Protein AF-A0A9Q1H5N1-F1 (afdb_monomer)

Solvent-accessible surface area (backbone atoms only — not comparable to full-atom values): 18931 Å² total; per-residue (Å²): 109,40,85,40,66,85,62,79,68,37,24,40,40,47,62,80,92,63,101,77,57,86,80,86,69,101,54,80,66,44,83,37,55,48,93,81,37,24,40,53,92,94,43,65,37,52,66,89,76,34,40,17,65,38,82,92,76,60,30,53,36,50,69,77,37,70,50,42,46,99,80,45,43,30,37,34,32,16,50,93,64,36,75,51,67,41,70,85,37,58,55,18,94,51,27,44,79,44,70,59,97,87,44,49,42,39,39,36,35,93,68,34,42,68,75,2,53,51,46,43,72,41,28,50,44,33,37,53,35,31,77,72,66,48,60,69,62,44,80,44,68,28,42,36,63,86,56,89,69,77,72,46,76,42,25,28,42,27,79,57,96,88,27,16,25,32,45,44,34,33,46,66,81,69,83,55,83,47,71,43,46,51,69,44,49,38,67,28,50,70,37,79,92,58,35,28,38,58,14,51,57,58,49,19,38,54,27,67,62,53,60,17,24,36,37,37,44,36,26,38,66,86,68,51,79,36,30,37,35,20,68,26,38,30,39,37,51,73,96,57,39,43,15,27,72,44,63,40,66,77,49,70,73,47,32,67,33,59,72,67,26,52,67,21,24,39,19,18,66,80,40,83,47,37,77,36,93,90,55,58,55,20,57,57,24,36,14,45,45,42,30,27,41,92,39,44,89,43,72,43,79,90,48,62,63,21,26,70,78,54,100,88,32,18,28,29,38,49,49,45,38,86,30,25,34,81,86,38,65,51,17,14,22,18,30,40,20,64,80,42,81,44,54,48,46,54,30,36,38,35,28,36,31,72,65,85,132

pLDDT: mean 89.74, std 10.58, range [48.56, 98.88]

Organism: Holothuria leucospilota (NCBI:txid206669)

Secondary structure (DSSP, 8-state):
-EEE------BTTB-S--S------SSS-EEEPPTT-EEETTEEE-GGGS-EEETTTTEEE-TT-EEE-TTSS-EEEEETTEEEEETT----TTEEEEEETTEEEEEEPTTEEESSSSEEEPPSSHHHHHHTT--S-EEEEE--TT--S--EEEEEE-SSTTS-EEEEEEESSS-S-----HHHHHH-EE-TTSSEE--HHHHHHHHHHS-EEEEEEEE-TTS-EEEEEES-EEE--GGGTT-EEEE--EEESS--TTTTTTTPPEEBTTB--S--TT--HHHHTTS-EE--GGGTT--B---TT-EE-SSS-EE-S-SEETTSBTT--TT-B-EEESSSEEES-SEEEEEEEEPP-

Structure (mmCIF, N/CA/C/O backbone):
data_AF-A0A9Q1H5N1-F1
#
_entry.id   AF-A0A9Q1H5N1-F1
#
loop_
_atom_site.group_PDB
_atom_site.id
_atom_site.type_symbol
_atom_site.label_atom_id
_atom_site.label_alt_id
_atom_site.label_comp_id
_atom_site.label_asym_id
_atom_site.label_entity_id
_atom_site.label_seq_id
_atom_site.pdbx_PDB_ins_code
_atom_site.Cartn_x
_atom_site.Cartn_y
_atom_site.Cartn_z
_atom_site.occupancy
_atom_site.B_iso_or_equiv
_atom_site.auth_seq_id
_atom_site.auth_comp_id
_atom_site.auth_asym_id
_atom_site.auth_atom_id
_atom_site.pdbx_PDB_model_num
ATOM 1 N N . MET A 1 1 ? -40.993 -30.326 30.557 1.00 72.06 1 MET A N 1
ATOM 2 C CA . MET A 1 1 ? -42.230 -29.602 30.196 1.00 72.06 1 MET A CA 1
ATOM 3 C C . MET A 1 1 ? -43.425 -30.283 30.842 1.00 72.06 1 MET A C 1
ATOM 5 O O . MET A 1 1 ? -43.390 -31.499 31.005 1.00 72.06 1 MET A O 1
ATOM 9 N N . VAL A 1 2 ? -44.447 -29.515 31.208 1.00 74.88 2 VAL A N 1
ATOM 10 C CA . VAL A 1 2 ? -45.724 -29.970 31.785 1.00 74.88 2 VAL A CA 1
ATOM 11 C C . VAL A 1 2 ? -46.885 -29.226 31.110 1.00 74.88 2 VAL A C 1
ATOM 13 O O . VAL A 1 2 ? -46.678 -28.144 30.567 1.00 74.88 2 VAL A O 1
ATOM 16 N N . PHE A 1 3 ? -48.091 -29.798 31.112 1.00 68.25 3 PHE A N 1
ATOM 17 C CA . PHE A 1 3 ? -49.293 -29.119 30.608 1.00 68.25 3 PHE A CA 1
ATOM 18 C C . PHE A 1 3 ? -49.827 -28.129 31.652 1.00 68.25 3 PHE A C 1
ATOM 20 O O . PHE A 1 3 ? -49.993 -28.505 32.813 1.00 68.25 3 PHE A O 1
ATOM 27 N N . GLY A 1 4 ? -50.115 -26.889 31.246 1.00 65.00 4 GLY A N 1
ATOM 28 C CA . GLY A 1 4 ? -50.663 -25.858 32.134 1.00 65.00 4 GLY A CA 1
ATOM 29 C C . GLY A 1 4 ? -51.302 -24.674 31.401 1.00 65.00 4 GLY A C 1
ATOM 30 O O . GLY A 1 4 ? -51.273 -24.589 30.170 1.00 65.00 4 GLY A O 1
ATOM 31 N N . HIS A 1 5 ? -51.894 -23.754 32.171 1.00 62.88 5 HIS A N 1
ATOM 32 C CA . HIS A 1 5 ? -52.387 -22.469 31.668 1.00 62.88 5 HIS A CA 1
ATOM 33 C C . HIS A 1 5 ? -51.214 -21.503 31.442 1.00 62.88 5 HIS A C 1
ATOM 35 O O . HIS A 1 5 ? -50.279 -21.464 32.241 1.00 62.88 5 HIS A O 1
ATOM 41 N N . CYS A 1 6 ? -51.251 -20.721 30.358 1.00 61.12 6 CYS A N 1
ATOM 42 C CA . CYS A 1 6 ? -50.208 -19.734 30.073 1.00 61.12 6 CYS A CA 1
ATOM 43 C C . CYS A 1 6 ? -50.227 -18.582 31.085 1.00 61.12 6 CYS A C 1
ATOM 45 O O . CYS A 1 6 ? -50.913 -17.579 30.893 1.00 61.12 6 CYS A O 1
ATOM 47 N N . GLU A 1 7 ? -49.416 -18.705 32.129 1.00 63.41 7 GLU A N 1
ATOM 48 C CA . GLU A 1 7 ? -48.941 -17.580 32.928 1.00 63.41 7 GLU A CA 1
ATOM 49 C C . GLU A 1 7 ? -47.541 -17.154 32.468 1.00 63.41 7 GLU A C 1
ATOM 51 O O . GLU A 1 7 ? -46.838 -17.906 31.798 1.00 63.41 7 GLU A O 1
ATOM 56 N N . CYS A 1 8 ? -47.147 -15.935 32.832 1.00 66.44 8 CYS A N 1
ATOM 57 C CA . CYS A 1 8 ? -45.850 -15.294 32.601 1.00 66.44 8 CYS A CA 1
ATOM 58 C C . CYS A 1 8 ? -44.661 -16.234 32.939 1.00 66.44 8 CYS A C 1
ATOM 60 O O . CYS A 1 8 ? -44.189 -16.257 34.075 1.00 66.44 8 CYS A O 1
ATOM 62 N N . GLN A 1 9 ? -44.198 -17.041 31.973 1.00 73.44 9 GLN A N 1
ATOM 63 C CA . GLN A 1 9 ? -43.142 -18.034 32.202 1.00 73.44 9 GLN A CA 1
ATOM 64 C C . GLN A 1 9 ? -41.765 -17.363 32.282 1.00 73.44 9 GLN A C 1
ATOM 66 O O . GLN A 1 9 ? -41.452 -16.513 31.442 1.00 73.44 9 GLN A O 1
ATOM 71 N N . PRO A 1 10 ? -40.915 -17.744 33.248 1.00 78.69 10 PRO A N 1
ATOM 72 C CA . PRO A 1 10 ? -39.558 -17.236 33.310 1.00 78.69 10 PRO A CA 1
ATOM 73 C C . PRO A 1 10 ? -38.670 -17.855 32.235 1.00 78.69 10 PRO A C 1
ATOM 75 O O . PRO A 1 10 ? -38.793 -19.025 31.868 1.00 78.69 10 PRO A O 1
ATOM 78 N N . THR A 1 11 ? -37.740 -17.050 31.743 1.00 82.56 11 THR A N 1
ATOM 79 C CA . THR A 1 11 ? -36.773 -17.442 30.712 1.00 82.56 11 THR A CA 1
ATOM 80 C C . THR A 1 11 ? -35.367 -17.139 31.216 1.00 82.56 11 THR A C 1
ATOM 82 O O . THR A 1 11 ? -35.222 -16.329 32.131 1.00 82.56 11 THR A O 1
ATOM 85 N N . CYS A 1 12 ? -34.319 -17.711 30.619 1.00 82.06 12 CYS A N 1
ATOM 86 C CA . CYS A 1 12 ? -32.950 -17.297 30.969 1.00 82.06 12 CYS A CA 1
ATOM 87 C C . CYS A 1 12 ? -32.712 -15.791 30.722 1.00 82.06 12 CYS A C 1
ATOM 89 O O . CYS A 1 12 ? -31.953 -15.147 31.441 1.00 82.06 12 CYS A O 1
ATOM 91 N N . ASN A 1 13 ? -33.420 -15.204 29.749 1.00 80.31 13 ASN A N 1
ATOM 92 C CA . ASN A 1 13 ? -33.353 -13.774 29.451 1.00 80.31 13 ASN A CA 1
ATOM 93 C C . ASN A 1 13 ? -34.116 -12.905 30.447 1.00 80.31 13 ASN A C 1
ATOM 95 O O . ASN A 1 13 ? -33.904 -11.702 30.451 1.00 80.31 13 ASN A O 1
ATOM 99 N N . ILE A 1 14 ? -35.044 -13.481 31.216 1.00 77.06 14 ILE A N 1
ATOM 100 C CA . ILE A 1 14 ? -35.892 -12.794 32.194 1.00 77.06 14 ILE A CA 1
ATOM 101 C C . ILE A 1 14 ? -36.249 -13.801 33.307 1.00 77.06 14 ILE A C 1
ATOM 103 O O . ILE A 1 14 ? -37.333 -14.404 33.276 1.00 77.06 14 ILE A O 1
ATOM 107 N N . PRO A 1 15 ? -35.353 -14.022 34.285 1.00 70.81 15 PRO A N 1
ATOM 108 C CA . PRO A 1 15 ? -35.673 -14.781 35.489 1.00 70.81 15 PRO A CA 1
ATOM 109 C C . PRO A 1 15 ? -36.741 -13.996 36.273 1.00 70.81 15 PRO A C 1
ATOM 111 O O . PRO A 1 15 ? -36.746 -12.768 36.234 1.00 70.81 15 PRO A O 1
ATOM 114 N N . GLN A 1 16 ? -37.697 -14.676 36.916 1.00 67.56 16 GLN A N 1
ATOM 115 C CA . GLN A 1 16 ? -38.951 -14.089 37.432 1.00 67.56 16 GLN A CA 1
ATOM 116 C C . GLN A 1 16 ? -38.830 -12.711 38.128 1.00 67.56 16 GLN A C 1
ATOM 118 O O . GLN A 1 16 ? -37.870 -12.448 38.848 1.00 67.56 16 GLN A O 1
ATOM 123 N N . ASN A 1 17 ? -39.905 -11.908 38.002 1.00 53.97 17 ASN A N 1
ATOM 124 C CA . ASN A 1 17 ? -40.176 -10.612 38.659 1.00 53.97 17 ASN A CA 1
ATOM 125 C C . ASN A 1 17 ? -39.866 -9.322 37.861 1.00 53.97 17 ASN A C 1
ATOM 127 O O . ASN A 1 17 ? -39.568 -8.280 38.443 1.00 53.97 17 ASN A O 1
ATOM 131 N N . THR A 1 18 ? -40.010 -9.342 36.532 1.00 52.56 18 THR A N 1
ATOM 132 C CA . THR A 1 18 ? -40.124 -8.104 35.739 1.00 52.56 18 THR A CA 1
ATOM 133 C C . THR A 1 18 ? -41.444 -8.070 34.968 1.00 52.56 18 THR A C 1
ATOM 135 O O . THR A 1 18 ? -41.938 -9.081 34.481 1.00 52.56 18 THR A O 1
ATOM 138 N N . THR A 1 19 ? -42.051 -6.891 34.865 1.00 53.12 19 THR A N 1
ATOM 139 C CA . THR A 1 19 ? -43.388 -6.619 34.299 1.00 53.12 19 THR A CA 1
ATOM 140 C C . THR A 1 19 ? -43.508 -6.840 32.779 1.00 53.12 19 THR A C 1
ATOM 142 O O . THR A 1 19 ? -44.466 -6.376 32.163 1.00 53.12 19 THR A O 1
ATOM 145 N N . ARG A 1 20 ? -42.533 -7.506 32.146 1.00 53.97 20 ARG A N 1
ATOM 146 C CA . ARG A 1 20 ? -42.416 -7.696 30.692 1.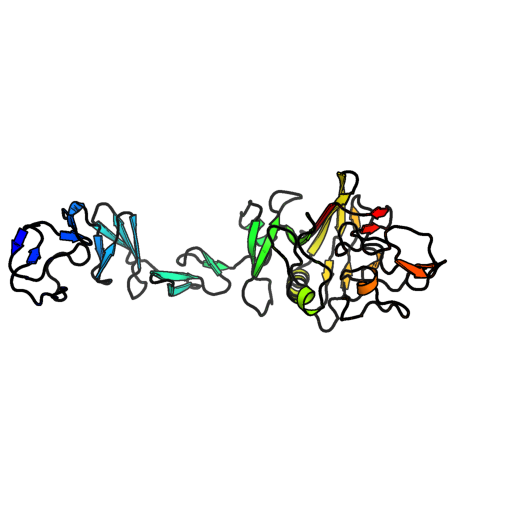00 53.97 20 ARG A CA 1
ATOM 147 C C . ARG A 1 20 ? -42.153 -9.163 30.364 1.00 53.97 20 ARG A C 1
ATOM 149 O O . ARG A 1 20 ? -41.028 -9.547 30.078 1.00 53.97 20 ARG A O 1
ATOM 156 N N . CYS A 1 21 ? -43.191 -9.980 30.390 1.00 58.47 21 CYS A N 1
ATOM 157 C CA . CYS A 1 21 ? -43.128 -11.346 29.879 1.00 58.47 21 CYS A CA 1
ATOM 158 C C . CYS A 1 21 ? -43.728 -11.459 28.483 1.00 58.47 21 CYS A C 1
ATOM 160 O O . CYS A 1 21 ? -44.595 -10.679 28.091 1.00 58.47 21 CYS A O 1
ATOM 162 N N . ILE A 1 22 ? -43.268 -12.463 27.737 1.00 53.22 22 ILE A N 1
ATOM 163 C CA . ILE A 1 22 ? -43.853 -12.845 26.453 1.00 53.22 22 ILE A CA 1
ATOM 164 C C . ILE A 1 22 ? -45.140 -13.622 26.754 1.00 53.22 22 ILE A C 1
ATOM 166 O O . ILE A 1 22 ? -45.109 -14.825 26.985 1.00 53.22 22 ILE A O 1
ATOM 170 N N . SER A 1 23 ? -46.281 -12.935 26.788 1.00 55.69 23 SER A N 1
ATOM 171 C CA . SER A 1 23 ? -47.596 -13.581 26.819 1.00 55.69 23 SER A CA 1
ATOM 172 C C . SER A 1 23 ? -48.161 -13.632 25.400 1.00 55.69 23 SER A C 1
ATOM 174 O O . SER A 1 23 ? -48.894 -12.737 24.981 1.00 55.69 23 SER A O 1
ATOM 176 N N . SER A 1 24 ? -47.798 -14.657 24.632 1.00 48.56 24 SER A N 1
ATOM 177 C CA . SER A 1 24 ? -48.479 -14.977 23.375 1.00 48.56 24 SER A CA 1
ATOM 178 C C . SER A 1 24 ? -49.054 -16.375 23.496 1.00 48.56 24 SER A C 1
ATOM 180 O O . SER A 1 24 ? -48.385 -17.364 23.217 1.00 48.56 24 SER A O 1
ATOM 182 N N . CYS A 1 25 ? -50.291 -16.446 23.977 1.00 56.75 25 CYS A N 1
ATOM 183 C CA . CYS A 1 25 ? -51.056 -17.679 23.981 1.00 56.75 25 CYS A CA 1
ATOM 184 C C . CYS A 1 25 ? -52.494 -17.349 23.578 1.00 56.75 25 CYS A C 1
ATOM 186 O O . CYS A 1 25 ? -53.232 -16.748 24.352 1.00 56.75 25 CYS A O 1
ATOM 188 N N . ASP A 1 26 ? -52.882 -17.759 22.369 1.00 56.38 26 ASP A N 1
ATOM 189 C CA . ASP A 1 26 ? -54.281 -17.781 21.913 1.00 56.38 26 ASP A CA 1
ATOM 190 C C . ASP A 1 26 ? -55.032 -19.035 22.423 1.00 56.38 26 ASP A C 1
ATOM 192 O O . ASP A 1 26 ? -56.220 -19.207 22.154 1.00 56.38 26 ASP A O 1
ATOM 196 N N . ALA A 1 27 ? -54.354 -19.930 23.158 1.00 56.25 27 ALA A N 1
ATOM 197 C CA . ALA A 1 27 ? -54.874 -21.225 23.596 1.00 56.25 27 ALA A CA 1
ATOM 198 C C . ALA A 1 27 ? -54.871 -21.389 25.125 1.00 56.25 27 ALA A C 1
ATOM 200 O O . ALA A 1 27 ? -53.969 -20.929 25.824 1.00 56.25 27 ALA A O 1
ATOM 201 N N . THR A 1 28 ? -55.887 -22.093 25.629 1.00 59.91 28 THR A N 1
ATOM 202 C CA . THR A 1 28 ? -56.137 -22.339 27.056 1.00 59.91 28 THR A CA 1
ATOM 203 C C . THR A 1 28 ? -55.196 -23.373 27.682 1.00 59.91 28 THR A C 1
ATOM 205 O O . THR A 1 28 ? -55.069 -23.375 28.897 1.00 59.91 28 THR A O 1
ATOM 208 N N . GLU A 1 29 ? -54.507 -24.222 26.912 1.00 59.56 29 GLU A N 1
ATOM 209 C CA . GLU A 1 29 ? -53.533 -25.206 27.421 1.00 59.56 29 GLU A CA 1
ATOM 210 C C . GLU A 1 29 ? -52.276 -25.219 26.542 1.00 59.56 29 GLU A C 1
ATOM 212 O O . GLU A 1 29 ? -52.374 -25.304 25.317 1.00 59.56 29 GLU A O 1
ATOM 217 N N . SER A 1 30 ? -51.095 -25.130 27.162 1.00 66.19 30 SER A N 1
ATOM 218 C CA . SER A 1 30 ? -49.796 -25.165 26.476 1.00 66.19 30 SER A CA 1
ATOM 219 C C . SER A 1 30 ? -48.749 -25.938 27.293 1.00 66.19 30 SER A C 1
ATOM 221 O O . SER A 1 30 ? -48.929 -26.173 28.492 1.00 66.19 30 SER A O 1
ATOM 223 N N . CYS A 1 31 ? -47.654 -26.343 26.643 1.00 73.44 31 CYS A N 1
ATOM 224 C CA . CYS A 1 31 ? -46.485 -26.919 27.308 1.00 73.44 31 CYS A CA 1
ATOM 225 C C . CYS A 1 31 ? -45.662 -25.803 27.958 1.00 73.44 31 CYS A C 1
ATOM 227 O O . CYS A 1 31 ? -45.112 -24.949 27.267 1.00 73.44 31 CYS A O 1
ATOM 229 N N . ILE A 1 32 ? -45.549 -25.847 29.281 1.00 77.94 32 ILE A N 1
ATOM 230 C CA . ILE A 1 32 ? -44.763 -24.910 30.085 1.00 77.94 32 ILE A CA 1
ATOM 231 C C . ILE A 1 32 ? -43.614 -25.636 30.793 1.00 77.94 32 ILE A C 1
ATOM 233 O O . ILE A 1 32 ? -43.558 -26.874 30.822 1.00 77.94 32 ILE A O 1
ATOM 237 N N . CYS A 1 33 ? -42.666 -24.889 31.356 1.00 82.44 33 CYS A N 1
ATOM 238 C CA . CYS A 1 33 ? -41.636 -25.490 32.196 1.00 82.44 33 CYS A CA 1
ATOM 239 C C . CYS A 1 33 ? -42.203 -25.861 33.567 1.00 82.44 33 CYS A C 1
ATOM 241 O O . CYS A 1 33 ? -43.138 -25.236 34.056 1.00 82.44 33 CYS A O 1
ATOM 243 N N . ALA A 1 34 ? -41.680 -26.942 34.152 1.00 83.44 34 ALA A N 1
ATOM 244 C CA . ALA A 1 34 ? -42.042 -27.311 35.516 1.00 83.44 34 ALA A CA 1
ATOM 245 C C . ALA A 1 34 ? -41.512 -26.252 36.494 1.00 83.44 34 ALA A C 1
ATOM 247 O O . ALA A 1 34 ? -40.522 -25.582 36.189 1.00 83.44 34 ALA A O 1
ATOM 248 N N . ASP A 1 35 ? -42.133 -26.136 37.669 1.00 81.81 35 ASP A N 1
ATOM 249 C CA . ASP A 1 35 ? -41.688 -25.204 38.707 1.00 81.81 35 ASP A CA 1
ATOM 250 C C . ASP A 1 35 ? -40.184 -25.360 38.987 1.00 81.81 35 ASP A C 1
ATOM 252 O O . ASP A 1 35 ? -39.678 -26.468 39.181 1.00 81.81 35 ASP A O 1
ATOM 256 N N . GLY A 1 36 ? -39.467 -24.235 38.985 1.00 79.69 36 GLY A N 1
ATOM 257 C CA . GLY A 1 36 ? -38.014 -24.192 39.169 1.00 79.69 36 GLY A CA 1
ATOM 258 C C . GLY A 1 36 ? -37.177 -24.327 37.890 1.00 79.69 36 GLY A C 1
ATOM 259 O O . GLY A 1 36 ? -35.961 -24.203 37.988 1.00 79.69 36 GLY A O 1
ATOM 260 N N . PHE A 1 37 ? -37.783 -24.528 36.713 1.00 85.25 37 PHE A N 1
ATOM 261 C CA . PHE A 1 37 ? -37.091 -24.551 35.415 1.00 85.25 37 PHE A CA 1
ATOM 262 C C . PHE A 1 37 ? -37.359 -23.280 34.596 1.00 85.25 37 PHE A C 1
ATOM 264 O O . PHE A 1 37 ? -38.424 -22.669 34.694 1.00 85.25 37 PHE A O 1
ATOM 271 N N . LEU A 1 38 ? -36.391 -22.904 33.761 1.00 84.56 38 LEU A N 1
ATOM 272 C CA . LEU A 1 38 ? -36.427 -21.723 32.898 1.00 84.56 38 LEU A CA 1
ATOM 273 C C . LEU A 1 38 ? -36.528 -22.134 31.426 1.00 84.56 38 LEU A C 1
ATOM 275 O O . LEU A 1 38 ? -35.952 -23.142 31.016 1.00 84.56 38 LEU A O 1
ATOM 279 N N . ILE A 1 39 ? -37.237 -21.341 30.620 1.00 83.38 39 ILE A N 1
ATOM 280 C CA . ILE A 1 39 ? -37.275 -21.541 29.164 1.00 83.38 39 ILE A CA 1
ATOM 281 C C . ILE A 1 39 ? -35.977 -21.004 28.537 1.00 83.38 39 ILE A C 1
ATOM 283 O O . ILE A 1 39 ? -35.620 -19.837 28.740 1.00 83.38 39 ILE A O 1
ATOM 287 N N . LYS A 1 40 ? -35.320 -21.834 27.717 1.00 85.31 40 LYS A N 1
ATOM 288 C CA . LYS A 1 40 ? -34.183 -21.475 26.854 1.00 85.31 40 LYS A CA 1
ATOM 289 C C . LYS A 1 40 ? -34.430 -22.018 25.446 1.00 85.31 40 LYS A C 1
ATOM 291 O O . LYS A 1 40 ? -34.352 -23.219 25.206 1.00 85.31 40 LYS A O 1
ATOM 296 N N . GLY A 1 41 ? -34.777 -21.140 24.505 1.00 81.38 41 GLY A N 1
ATOM 297 C CA . GLY A 1 41 ? -35.239 -21.569 23.180 1.00 81.38 41 GLY A CA 1
ATOM 298 C C . GLY A 1 41 ? -36.538 -22.377 23.287 1.00 81.38 41 GLY A C 1
ATOM 299 O O . GLY A 1 41 ? -37.554 -21.831 23.706 1.00 81.38 41 GLY A O 1
ATOM 300 N N . ASN A 1 42 ? -36.486 -23.667 22.938 1.00 81.25 42 ASN A N 1
ATOM 301 C CA . ASN A 1 42 ? -37.613 -24.605 23.060 1.00 81.25 42 ASN A CA 1
ATOM 302 C C . ASN A 1 42 ? -37.466 -25.584 24.241 1.00 81.25 42 ASN A C 1
ATOM 304 O O . ASN A 1 42 ? -38.328 -26.446 24.427 1.00 81.25 42 ASN A O 1
ATOM 308 N N . ASP A 1 43 ? -36.391 -25.466 25.023 1.00 86.38 43 ASP A N 1
ATOM 309 C CA . ASP A 1 43 ? -36.057 -26.390 26.103 1.00 86.38 43 ASP A CA 1
ATOM 310 C C . ASP A 1 43 ? -36.346 -25.785 27.483 1.00 86.38 43 ASP A C 1
ATOM 312 O O . ASP A 1 43 ? -36.339 -24.566 27.674 1.00 86.38 43 ASP A O 1
ATOM 316 N N . CYS A 1 44 ? -36.584 -26.665 28.460 1.00 88.00 44 CYS A N 1
ATOM 317 C CA . CYS A 1 44 ? -36.668 -26.307 29.874 1.00 88.00 44 CYS A CA 1
ATOM 318 C C . CYS A 1 44 ? -35.376 -26.711 30.568 1.00 88.00 44 CYS A C 1
ATOM 320 O O . CYS A 1 44 ? -35.086 -27.905 30.656 1.00 88.00 44 CYS A O 1
ATOM 322 N N . VAL A 1 45 ? -34.647 -25.727 31.080 1.00 89.06 45 VAL A N 1
ATOM 323 C CA . VAL A 1 45 ? -33.325 -25.911 31.684 1.00 89.06 45 VAL A CA 1
ATOM 324 C C . VAL A 1 45 ? -33.328 -25.499 33.156 1.00 89.06 45 VAL A C 1
ATOM 326 O O . VAL A 1 45 ? -34.178 -24.719 33.597 1.00 89.06 45 VAL A O 1
ATOM 329 N N . SER A 1 46 ? -32.408 -26.058 33.937 1.00 87.69 46 SER A N 1
ATOM 330 C CA . SER A 1 46 ? -32.152 -25.634 35.315 1.00 87.69 46 SER A CA 1
ATOM 331 C C . SER A 1 46 ? -31.622 -24.191 35.341 1.00 87.69 46 SER A C 1
ATOM 333 O O . SER A 1 46 ? -30.937 -23.789 34.402 1.00 87.69 46 SER A O 1
ATOM 335 N N . PRO A 1 47 ? -31.854 -23.402 36.409 1.00 82.44 47 PRO A N 1
ATOM 336 C CA . PRO A 1 47 ? -31.287 -22.059 36.537 1.00 82.44 47 PRO A CA 1
ATOM 337 C C . PRO A 1 47 ? -29.768 -21.993 36.351 1.00 82.44 47 PRO A C 1
ATOM 339 O O . PRO A 1 47 ? -29.276 -21.031 35.778 1.00 82.44 47 PRO A O 1
ATOM 342 N N . ASN A 1 48 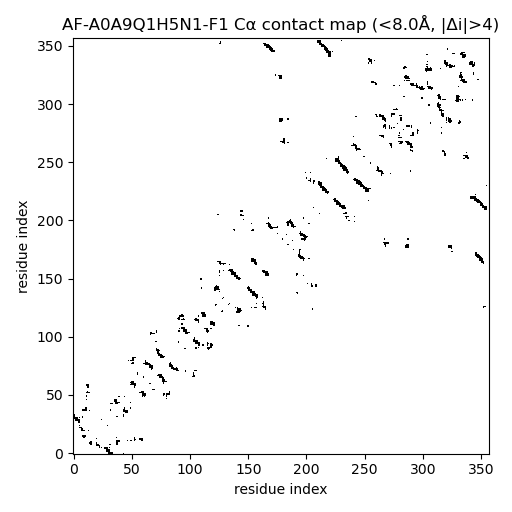? -29.049 -23.041 36.753 1.00 83.38 48 ASN A N 1
ATOM 343 C CA . ASN A 1 48 ? -27.589 -23.136 36.624 1.00 83.38 48 ASN A CA 1
ATOM 344 C C . ASN A 1 48 ? -27.125 -23.455 35.184 1.00 83.38 48 ASN A C 1
ATOM 346 O O . ASN A 1 48 ? -25.934 -23.568 34.921 1.00 83.38 48 ASN A O 1
ATOM 350 N N . GLU A 1 49 ? -28.055 -23.711 34.261 1.00 86.12 49 GLU A N 1
ATOM 351 C CA . GLU A 1 49 ? -27.784 -23.897 32.826 1.00 86.12 49 GLU A CA 1
ATOM 352 C C . GLU A 1 49 ? -28.061 -22.606 32.020 1.00 86.12 49 GLU A C 1
ATOM 354 O O . GLU A 1 49 ? -27.847 -22.550 30.798 1.00 86.12 49 GLU A O 1
ATOM 359 N N . CYS A 1 50 ? -28.545 -21.562 32.699 1.00 86.12 50 CYS A N 1
ATOM 360 C CA . CYS A 1 50 ? -28.598 -20.198 32.195 1.00 86.12 50 CYS A CA 1
ATOM 361 C C . CYS A 1 50 ? -27.332 -19.440 32.615 1.00 86.12 50 CYS A C 1
ATOM 363 O O . CYS A 1 50 ? -26.770 -19.702 33.669 1.00 86.12 50 CYS A O 1
ATOM 365 N N . GLY A 1 51 ? -26.914 -18.470 31.809 1.00 87.50 51 GLY A N 1
ATOM 366 C CA . GLY A 1 51 ? -25.932 -17.467 32.196 1.00 87.50 51 GLY A CA 1
ATOM 367 C C . GLY A 1 51 ? -26.536 -16.364 33.068 1.00 87.50 51 GLY A C 1
ATOM 368 O O . GLY A 1 51 ? -27.642 -16.466 33.605 1.00 87.50 51 GLY A O 1
ATOM 369 N N . CYS A 1 52 ? -25.815 -15.256 33.179 1.00 90.12 52 CYS A N 1
ATOM 370 C CA . CYS A 1 52 ? -26.218 -14.137 34.010 1.00 90.12 52 CYS A CA 1
ATOM 371 C C . CYS A 1 52 ? -27.302 -13.293 33.338 1.00 90.12 52 CYS A C 1
ATOM 373 O O . CYS A 1 52 ? -27.153 -12.864 32.198 1.00 90.12 52 CYS A O 1
ATOM 375 N N . TYR A 1 53 ? -28.359 -12.948 34.064 1.00 87.50 53 TYR A N 1
ATOM 376 C CA . TYR A 1 53 ? -29.349 -11.996 33.568 1.00 87.50 53 TYR A CA 1
ATOM 377 C C . TYR A 1 53 ? -28.839 -10.554 33.683 1.00 87.50 53 TYR A C 1
ATOM 379 O O . TYR A 1 53 ? -28.531 -10.105 34.786 1.00 87.50 53 TYR A O 1
ATOM 387 N N . ALA A 1 54 ? -28.797 -9.818 32.566 1.00 86.81 54 ALA A N 1
ATOM 388 C CA . ALA A 1 54 ? -28.483 -8.390 32.515 1.00 86.81 54 ALA A CA 1
ATOM 389 C C . ALA A 1 54 ? -29.773 -7.543 32.486 1.00 86.81 54 ALA A C 1
ATOM 391 O O . ALA A 1 54 ? -30.391 -7.405 31.423 1.00 86.81 54 ALA A O 1
ATOM 392 N N . PRO A 1 55 ? -30.175 -6.907 33.607 1.00 80.94 55 PRO A N 1
ATOM 393 C CA . PRO A 1 55 ? -31.461 -6.211 33.694 1.00 80.94 55 PRO A CA 1
ATOM 394 C C . PRO A 1 55 ? -31.596 -5.027 32.733 1.00 80.94 55 PRO A C 1
ATOM 396 O O . PRO A 1 55 ? -32.691 -4.736 32.263 1.00 80.94 55 PRO A O 1
ATOM 399 N N . GLU A 1 56 ? -30.492 -4.341 32.427 1.00 77.31 56 GLU A N 1
ATOM 400 C CA . GLU A 1 56 ? -30.507 -3.179 31.530 1.00 77.31 56 GLU A CA 1
ATOM 401 C C . GLU A 1 56 ? -30.715 -3.547 30.060 1.00 77.31 56 GLU A C 1
ATOM 403 O O . GLU A 1 56 ? -31.283 -2.765 29.295 1.00 77.31 56 GLU A O 1
ATOM 408 N N . LEU A 1 57 ? -30.243 -4.728 29.665 1.00 79.81 57 LEU A N 1
ATOM 409 C CA . LEU A 1 57 ? -30.318 -5.220 28.292 1.00 79.81 57 LEU A CA 1
ATOM 410 C C . LEU A 1 57 ? -31.504 -6.167 28.076 1.00 79.81 57 LEU A C 1
ATOM 412 O O . LEU A 1 57 ? -31.816 -6.482 26.931 1.00 79.81 57 LEU A O 1
ATOM 416 N N . TYR A 1 58 ? -32.174 -6.588 29.155 1.00 81.12 58 TYR A N 1
ATOM 417 C CA . TYR A 1 58 ? -33.260 -7.572 29.140 1.00 81.12 58 TYR A CA 1
ATOM 418 C C . TYR A 1 58 ? -32.858 -8.886 28.444 1.00 81.12 58 TYR A C 1
ATOM 420 O O . TYR A 1 58 ? -33.634 -9.453 27.676 1.00 81.12 58 TYR A O 1
ATOM 428 N N . THR A 1 59 ? -31.624 -9.344 28.675 1.00 86.50 59 THR A N 1
ATOM 429 C CA . THR A 1 59 ? -31.067 -10.545 28.035 1.00 86.50 59 THR A CA 1
ATOM 430 C C . THR A 1 59 ? -30.142 -11.315 28.974 1.00 86.50 59 THR A C 1
ATOM 432 O O . THR A 1 59 ? -29.589 -10.756 29.923 1.00 86.50 59 THR A O 1
ATOM 435 N N . GLU A 1 60 ? -29.973 -12.604 28.689 1.00 88.00 60 GLU A N 1
ATOM 436 C CA . GLU A 1 60 ? -28.939 -13.473 29.251 1.00 88.00 60 GLU A CA 1
ATOM 437 C C . GLU A 1 60 ? -27.564 -13.087 28.677 1.00 88.00 60 GLU A C 1
ATOM 439 O O . GLU A 1 60 ? -27.437 -12.794 27.486 1.00 88.00 60 GLU A O 1
ATOM 444 N N . ILE A 1 61 ? -26.542 -13.102 29.530 1.00 90.19 61 ILE A N 1
ATOM 445 C CA . ILE A 1 61 ? -25.121 -12.962 29.208 1.00 90.19 61 ILE A CA 1
ATOM 446 C C . ILE A 1 61 ? -24.471 -14.301 29.530 1.00 90.19 61 ILE A C 1
ATOM 448 O O . ILE A 1 61 ? -24.563 -14.776 30.663 1.00 90.19 61 ILE A O 1
ATOM 452 N N . LEU A 1 62 ? -23.837 -14.927 28.541 1.00 90.44 62 LEU A N 1
ATOM 453 C CA . LEU A 1 62 ? -23.209 -16.229 28.740 1.00 90.44 62 LEU A CA 1
ATOM 454 C C . LEU A 1 62 ? -21.987 -16.102 29.654 1.00 90.44 62 LEU A C 1
ATOM 456 O O . LEU A 1 62 ? -21.352 -15.052 29.739 1.00 90.44 62 LEU A O 1
ATOM 460 N N . ASN A 1 63 ? -21.656 -17.188 30.344 1.00 89.69 63 ASN A N 1
ATOM 461 C CA . ASN A 1 63 ? -20.487 -17.229 31.213 1.00 89.69 63 ASN A CA 1
ATOM 462 C C . ASN A 1 63 ? -19.205 -16.920 30.408 1.00 89.69 63 ASN A C 1
ATOM 464 O O . ASN A 1 63 ? -18.964 -17.537 29.370 1.00 89.69 63 ASN A O 1
ATOM 468 N N . GLY A 1 64 ? -18.403 -15.964 30.878 1.00 90.75 64 GLY A N 1
ATOM 469 C CA . GLY A 1 64 ? -17.230 -15.409 30.195 1.00 90.75 64 GLY A CA 1
ATOM 470 C C . GLY A 1 64 ? -17.505 -14.181 29.313 1.00 90.75 64 GLY A C 1
ATOM 471 O O . GLY A 1 64 ? -16.567 -13.437 29.013 1.00 90.75 64 GLY A O 1
ATOM 472 N N . ASP A 1 65 ? -18.760 -13.919 28.936 1.00 92.12 65 ASP A N 1
ATOM 473 C CA . ASP A 1 65 ? -19.122 -12.750 28.132 1.00 92.12 65 ASP A CA 1
ATOM 474 C C . ASP A 1 65 ? -19.260 -11.485 28.987 1.00 92.12 65 ASP A C 1
ATOM 476 O O . ASP A 1 65 ? -19.466 -11.516 30.206 1.00 92.12 65 ASP A O 1
ATOM 480 N N . SER A 1 66 ? -19.160 -10.331 28.322 1.00 93.19 66 SER A N 1
ATOM 481 C CA . SER A 1 66 ? -19.295 -9.023 28.959 1.00 93.19 66 SER A CA 1
ATOM 482 C C . SER A 1 66 ? -20.167 -8.070 28.154 1.00 93.19 66 SER A C 1
ATOM 484 O O . SER A 1 66 ? -20.276 -8.181 26.932 1.00 93.19 66 SER A O 1
ATOM 486 N N . PHE A 1 67 ? -20.768 -7.106 28.845 1.00 93.25 67 PHE A N 1
ATOM 487 C CA . PHE A 1 67 ? -21.516 -6.019 28.229 1.00 93.25 67 PHE A CA 1
ATOM 488 C C . PHE A 1 67 ? -21.186 -4.676 28.872 1.00 93.25 67 PHE A C 1
ATOM 490 O O . PHE A 1 67 ? -20.741 -4.596 30.019 1.00 93.25 67 PHE A O 1
ATOM 497 N N . VAL A 1 68 ? -21.439 -3.611 28.116 1.00 94.06 68 VAL A N 1
ATOM 498 C CA . VAL A 1 68 ? -21.298 -2.231 28.572 1.00 94.06 68 VAL A CA 1
ATOM 499 C C . VAL A 1 68 ? -22.682 -1.609 28.722 1.00 94.06 68 VAL A C 1
ATOM 501 O O . VAL A 1 68 ? -23.537 -1.746 27.841 1.00 94.06 68 VAL A O 1
ATOM 504 N N . ASN A 1 69 ? -22.899 -0.928 29.846 1.00 90.81 69 ASN A N 1
ATOM 505 C CA . ASN A 1 69 ? -24.171 -0.297 30.176 1.00 90.81 69 ASN A CA 1
ATOM 506 C C . ASN A 1 69 ? -24.527 0.843 29.195 1.00 90.81 69 ASN A C 1
ATOM 508 O O . ASN A 1 69 ? -23.702 1.310 28.403 1.00 90.81 69 ASN A O 1
ATOM 512 N N . PHE A 1 70 ? -25.765 1.343 29.233 1.00 88.38 70 PHE A N 1
ATOM 513 C CA . PHE A 1 70 ? -26.218 2.342 28.247 1.00 88.38 70 PHE A CA 1
ATOM 514 C C . PHE A 1 70 ? -25.446 3.674 28.291 1.00 88.38 70 PHE A C 1
ATOM 516 O O . PHE A 1 70 ? -25.397 4.382 27.282 1.00 88.38 70 PHE A O 1
ATOM 523 N N . LYS A 1 71 ? -24.852 4.012 29.442 1.00 89.31 71 LYS A N 1
ATOM 524 C CA . LYS A 1 71 ? -24.046 5.225 29.650 1.00 89.31 71 LYS A CA 1
ATOM 525 C C . LYS A 1 71 ? -22.567 5.037 29.316 1.00 89.31 71 LYS A C 1
ATOM 527 O O . LYS A 1 71 ? -21.842 6.024 29.333 1.00 89.31 71 LYS A O 1
ATOM 532 N N . CYS A 1 72 ? -22.126 3.809 29.040 1.00 91.94 72 CYS A N 1
ATOM 533 C CA . CYS A 1 72 ? -20.713 3.431 29.006 1.00 91.94 72 CYS A CA 1
ATOM 534 C C . CYS A 1 72 ? -19.921 3.911 30.230 1.00 91.94 72 CYS A C 1
ATOM 536 O O . CYS A 1 72 ? -18.789 4.363 30.105 1.00 91.94 72 CYS A O 1
ATOM 538 N N . SER A 1 73 ? -20.542 3.814 31.404 1.00 93.19 73 SER A N 1
ATOM 539 C CA . SER A 1 73 ? -19.932 4.110 32.704 1.00 93.19 73 SER A CA 1
ATOM 540 C C . SER A 1 73 ? -19.697 2.849 33.536 1.00 93.19 73 SER A C 1
ATOM 542 O O . SER A 1 73 ? -19.252 2.920 34.673 1.00 93.19 73 SER A O 1
ATOM 544 N N . GLU A 1 74 ? -20.116 1.693 33.026 1.00 94.31 74 GLU A N 1
ATOM 545 C CA . GLU A 1 74 ? -19.989 0.416 33.708 1.00 94.31 74 GLU A CA 1
ATOM 546 C C . GLU A 1 74 ? -19.856 -0.704 32.682 1.00 94.31 74 GLU A C 1
ATOM 548 O O . GLU A 1 74 ? -20.567 -0.723 31.669 1.00 94.31 74 GLU A O 1
ATOM 553 N N . LYS A 1 75 ? -18.956 -1.644 32.968 1.00 94.81 75 LYS A N 1
ATOM 554 C CA . LYS A 1 75 ? -18.784 -2.880 32.207 1.00 94.81 75 LYS A CA 1
ATOM 555 C C . LYS A 1 75 ? -18.959 -4.068 33.134 1.00 94.81 75 LYS A C 1
ATOM 557 O O . LYS A 1 75 ? -18.289 -4.148 34.161 1.00 94.81 75 LYS A O 1
ATOM 562 N N . CYS A 1 76 ? -19.853 -4.973 32.764 1.00 94.25 76 CYS A N 1
ATOM 563 C CA . CYS A 1 76 ? -20.186 -6.156 33.543 1.00 94.25 76 CYS A CA 1
ATOM 564 C C . CYS A 1 76 ? -19.764 -7.416 32.798 1.00 94.25 76 CYS A C 1
ATOM 566 O O . CYS A 1 76 ? -20.048 -7.545 31.609 1.00 94.25 76 CYS A O 1
ATOM 568 N N . THR A 1 77 ? -19.138 -8.349 33.507 1.00 94.75 77 THR A N 1
ATOM 569 C CA . THR A 1 77 ? -18.772 -9.676 33.000 1.00 94.75 77 THR A CA 1
ATOM 570 C C . THR A 1 77 ? -19.526 -10.736 33.788 1.00 94.75 77 THR A C 1
ATOM 572 O O . THR A 1 77 ? -19.608 -10.645 35.014 1.00 94.75 77 THR A O 1
ATOM 575 N N . CYS A 1 78 ? -20.080 -11.731 33.101 1.00 93.81 78 CYS A N 1
ATOM 576 C CA . CYS A 1 78 ? -20.687 -12.885 33.750 1.00 93.81 78 CYS A CA 1
ATOM 577 C C . CYS A 1 78 ? -19.608 -13.919 34.081 1.00 93.81 78 CYS A C 1
ATOM 579 O O . CYS A 1 78 ? -18.991 -14.439 33.158 1.00 93.81 78 CYS A O 1
ATOM 581 N N . ASN A 1 79 ? -19.383 -14.214 35.363 1.00 92.19 79 ASN A N 1
ATOM 582 C CA . ASN A 1 79 ? -18.526 -15.318 35.803 1.00 92.19 79 ASN A CA 1
ATOM 583 C C . ASN A 1 79 ? -19.256 -16.134 36.872 1.00 92.19 79 ASN A C 1
ATOM 585 O O . ASN A 1 79 ? -19.821 -15.550 37.794 1.00 92.19 79 ASN A O 1
ATOM 589 N N . ASP A 1 80 ? -19.228 -17.463 36.762 1.00 86.38 80 ASP A N 1
ATOM 590 C CA . ASP A 1 80 ? -19.843 -18.388 37.732 1.00 86.38 80 ASP A CA 1
ATOM 591 C C . ASP A 1 80 ? -21.309 -18.024 38.057 1.00 86.38 80 ASP A C 1
ATOM 593 O O . ASP A 1 80 ? -21.718 -17.950 39.218 1.00 86.38 80 ASP A O 1
ATOM 597 N N . ASP A 1 81 ? -22.086 -17.732 37.008 1.00 80.44 81 ASP A N 1
ATOM 598 C CA . ASP A 1 81 ? -23.497 -17.320 37.061 1.00 80.44 81 ASP A CA 1
ATOM 599 C C . ASP A 1 81 ? -23.759 -16.025 37.865 1.00 80.44 81 ASP A C 1
ATOM 601 O O . ASP A 1 81 ? -24.894 -15.724 38.246 1.00 80.44 81 ASP A O 1
ATOM 605 N N . GLN A 1 82 ? -22.718 -15.211 38.094 1.00 86.88 82 GLN A N 1
ATOM 606 C CA . GLN A 1 82 ? -22.801 -13.901 38.742 1.00 86.88 82 GLN A CA 1
ATOM 607 C C . GLN A 1 82 ? -22.254 -12.767 37.864 1.00 86.88 82 GLN A C 1
ATOM 609 O O . GLN A 1 82 ? -21.213 -12.877 37.214 1.00 86.88 82 GLN A O 1
ATOM 614 N N . LEU A 1 83 ? -22.957 -11.627 37.868 1.00 91.19 83 LEU A N 1
ATOM 615 C CA . LEU A 1 83 ? -22.475 -10.407 37.219 1.00 91.19 83 LEU A CA 1
ATOM 616 C C . LEU A 1 83 ? -21.443 -9.701 38.097 1.00 91.19 83 LEU A C 1
ATOM 618 O O . LEU A 1 83 ? -21.752 -9.222 39.188 1.00 91.19 83 LEU A O 1
ATOM 622 N N . HIS A 1 84 ? -20.237 -9.551 37.561 1.00 94.06 84 HIS A N 1
ATOM 623 C CA . HIS A 1 84 ? -19.182 -8.722 38.122 1.00 94.06 84 HIS A CA 1
ATOM 624 C C . HIS A 1 84 ? -19.072 -7.428 37.318 1.00 94.06 84 HIS A C 1
ATOM 626 O O . HIS A 1 84 ? -18.579 -7.430 36.190 1.00 94.06 84 HIS A O 1
ATOM 632 N N . CYS A 1 85 ? -19.537 -6.323 37.898 1.00 93.62 85 CYS A N 1
ATOM 633 C CA . CYS A 1 85 ? -19.572 -5.013 37.253 1.00 93.62 85 CYS A CA 1
ATOM 634 C C . CYS A 1 85 ? -18.461 -4.090 37.763 1.00 93.62 85 CYS A C 1
ATOM 636 O O . CYS A 1 85 ? -18.271 -3.932 38.968 1.00 93.62 85 CYS A O 1
ATOM 638 N N . ASN A 1 86 ? -17.739 -3.463 36.836 1.00 94.19 86 ASN A N 1
ATOM 639 C CA . ASN A 1 86 ? -16.765 -2.417 37.113 1.00 94.19 86 ASN A CA 1
ATOM 640 C C . ASN A 1 86 ? -17.367 -1.047 36.785 1.00 94.19 86 ASN A C 1
ATOM 642 O O . ASN A 1 86 ? -17.420 -0.655 35.618 1.00 94.19 86 ASN A O 1
ATOM 646 N N . SER A 1 87 ? -17.776 -0.309 37.816 1.00 92.75 87 SER A N 1
ATOM 647 C CA . SER A 1 87 ? -18.362 1.032 37.685 1.00 92.75 87 SER A CA 1
ATOM 648 C C . SER A 1 87 ? -17.329 2.152 37.464 1.00 92.75 87 SER A C 1
ATOM 650 O O . SER A 1 87 ? -17.715 3.307 37.329 1.00 92.75 87 SER A O 1
ATOM 652 N N . ASN A 1 88 ? -16.028 1.834 37.431 1.00 92.44 88 ASN A N 1
ATOM 653 C CA . ASN A 1 88 ? -14.962 2.763 37.021 1.00 92.44 88 ASN A CA 1
ATOM 654 C C . ASN A 1 88 ? -14.610 2.606 35.532 1.00 92.44 88 ASN A C 1
ATOM 656 O O . ASN A 1 88 ? -13.543 3.030 35.093 1.00 92.44 88 ASN A O 1
ATOM 660 N N . PHE A 1 89 ? -15.454 1.914 34.768 1.00 94.25 89 PHE A N 1
ATOM 661 C CA . PHE A 1 89 ? -15.260 1.746 33.340 1.00 94.25 89 PHE A CA 1
ATOM 662 C C . PHE A 1 89 ? -15.474 3.076 32.620 1.00 94.25 89 PHE A C 1
ATOM 664 O O . PHE A 1 89 ? -16.532 3.694 32.739 1.00 94.25 89 PHE A O 1
ATOM 671 N N . GLU A 1 90 ? -14.488 3.472 31.825 1.00 94.81 90 GLU A N 1
ATOM 672 C CA . GLU A 1 90 ? -14.548 4.660 30.985 1.00 94.81 90 GLU A CA 1
ATOM 673 C C . GLU A 1 90 ? -13.933 4.343 29.621 1.00 94.81 90 GLU A C 1
ATOM 675 O O . GLU A 1 90 ? -12.918 3.650 29.517 1.00 94.81 90 GLU A O 1
ATOM 680 N N . CYS A 1 91 ? -14.550 4.857 28.557 1.00 96.06 91 CYS A N 1
ATOM 681 C CA . CYS A 1 91 ? -13.957 4.784 27.227 1.00 96.06 91 CYS A CA 1
ATOM 682 C C . CYS A 1 91 ? -12.686 5.635 27.152 1.00 96.06 91 CYS A C 1
ATOM 684 O O . CYS A 1 91 ? -12.573 6.672 27.809 1.00 96.06 91 CYS A O 1
ATOM 686 N N . SER A 1 92 ? -11.769 5.256 26.260 1.00 97.12 92 SER A N 1
ATOM 687 C CA . SER A 1 92 ? -10.656 6.124 25.883 1.00 97.12 92 SER A CA 1
ATOM 688 C C . SER A 1 92 ? -11.169 7.507 25.449 1.00 97.12 92 SER A C 1
ATOM 690 O O . SER A 1 92 ? -12.201 7.584 24.776 1.00 97.12 92 SER A O 1
ATOM 692 N N . PRO A 1 93 ? -10.423 8.601 25.700 1.00 96.75 93 PRO A N 1
ATOM 693 C CA . PRO A 1 93 ? -10.736 9.912 25.125 1.00 96.75 93 PRO A CA 1
ATOM 694 C C . PRO A 1 93 ? -10.829 9.902 23.590 1.00 96.75 93 PRO A C 1
ATOM 696 O O . PRO A 1 93 ? -11.502 10.745 23.004 1.00 96.75 93 PRO A O 1
ATOM 699 N N . ASN A 1 94 ? -10.168 8.934 22.943 1.00 97.31 94 ASN A N 1
ATOM 700 C CA . ASN A 1 94 ? -10.199 8.723 21.496 1.00 97.31 94 ASN A CA 1
ATOM 701 C C . ASN A 1 94 ? -11.141 7.582 21.087 1.00 97.31 94 ASN A C 1
ATOM 703 O O . ASN A 1 94 ? -10.929 6.955 20.051 1.00 97.31 94 ASN A O 1
ATOM 707 N N . ALA A 1 95 ? -12.162 7.291 21.888 1.00 97.31 95 ALA A N 1
ATOM 708 C CA . ALA A 1 95 ? -13.203 6.326 21.574 1.00 97.31 95 ALA A CA 1
ATOM 709 C C . ALA A 1 95 ? -14.595 6.934 21.736 1.00 97.31 95 ALA A C 1
ATOM 711 O O . ALA A 1 95 ? -14.816 7.866 22.507 1.00 97.31 95 ALA A O 1
ATOM 712 N N . THR A 1 96 ? -15.554 6.350 21.026 1.00 96.31 96 THR A N 1
ATOM 713 C CA . THR A 1 96 ? -16.969 6.682 21.143 1.00 96.31 96 THR A CA 1
ATOM 714 C C . THR A 1 96 ? -17.736 5.472 21.662 1.00 96.31 96 THR A C 1
ATOM 716 O O . THR A 1 96 ? -17.634 4.374 21.114 1.00 96.31 96 THR A O 1
ATOM 719 N N . CYS A 1 97 ? -18.546 5.689 22.697 1.00 95.44 97 CYS A N 1
ATOM 720 C CA . CYS A 1 97 ? -19.555 4.737 23.150 1.00 95.44 97 CYS A CA 1
ATOM 721 C C . CYS A 1 97 ? -20.685 4.655 22.117 1.00 95.44 97 CYS A C 1
ATOM 723 O O . CYS A 1 97 ? -21.467 5.598 21.966 1.00 95.44 97 CYS A O 1
ATOM 725 N N . LYS A 1 98 ? -20.787 3.539 21.397 1.00 95.00 98 LYS A N 1
ATOM 726 C CA . LYS A 1 98 ? -21.831 3.321 20.382 1.00 95.00 98 LYS A CA 1
ATOM 727 C C . LYS A 1 98 ? -22.191 1.844 20.279 1.00 95.00 98 LYS A C 1
ATOM 729 O O . LYS A 1 98 ? -21.633 1.014 20.990 1.00 95.00 98 LYS A O 1
ATOM 734 N N . ILE A 1 99 ? -23.171 1.537 19.433 1.00 92.38 99 ILE A N 1
ATOM 735 C CA . ILE A 1 99 ? -23.528 0.165 19.076 1.00 92.38 99 ILE A CA 1
ATOM 736 C C . ILE A 1 99 ? -22.968 -0.116 17.683 1.00 92.38 99 ILE A C 1
ATOM 738 O O . ILE A 1 99 ? -23.345 0.573 16.736 1.00 92.38 99 ILE A O 1
ATOM 742 N N . GLU A 1 100 ? -22.117 -1.130 17.551 1.00 92.81 100 GLU A N 1
ATOM 743 C CA . GLU A 1 100 ? -21.688 -1.672 16.258 1.00 92.81 100 GLU A CA 1
ATOM 744 C C . GLU A 1 100 ? -22.033 -3.159 16.193 1.00 92.81 100 GLU A C 1
ATOM 746 O O . GLU A 1 100 ? -21.778 -3.907 17.134 1.00 92.81 100 GLU A O 1
ATOM 751 N N . ASN A 1 101 ? -22.666 -3.591 15.097 1.00 90.06 101 ASN A N 1
ATOM 752 C CA . ASN A 1 101 ? -23.128 -4.975 14.910 1.00 90.06 101 ASN A CA 1
ATOM 753 C C . ASN A 1 101 ? -23.971 -5.518 16.085 1.00 90.06 101 ASN A C 1
ATOM 755 O O . ASN A 1 101 ? -23.871 -6.683 16.451 1.00 90.06 101 ASN A O 1
ATOM 759 N N . GLY A 1 102 ? -24.801 -4.660 16.690 1.00 87.56 102 GLY A N 1
ATOM 760 C CA . GLY A 1 102 ? -25.673 -5.020 17.815 1.00 87.56 102 GLY A CA 1
ATOM 761 C C . GLY A 1 102 ? -24.997 -5.018 19.190 1.00 87.56 102 GLY A C 1
ATOM 762 O O . GLY A 1 102 ? -25.692 -5.154 20.192 1.00 87.56 102 GLY A O 1
ATOM 763 N N . VAL A 1 103 ? -23.682 -4.793 19.267 1.00 89.38 103 VAL A N 1
ATOM 764 C CA . VAL A 1 103 ? -22.931 -4.771 20.528 1.00 89.38 103 VAL A CA 1
ATOM 765 C C . VAL A 1 103 ? -22.648 -3.330 20.936 1.00 89.38 103 VAL A C 1
ATOM 767 O O . VAL A 1 103 ? -22.097 -2.556 20.159 1.00 89.38 103 VAL A O 1
ATOM 770 N N . ARG A 1 104 ? -23.031 -2.951 22.161 1.00 92.00 104 ARG A N 1
ATOM 771 C CA . ARG A 1 104 ? -22.622 -1.673 22.758 1.00 92.00 104 ARG A CA 1
ATOM 772 C C . ARG A 1 104 ? -21.232 -1.822 23.358 1.00 92.00 104 ARG A C 1
ATOM 774 O O . ARG A 1 104 ? -21.038 -2.658 24.234 1.00 92.00 104 ARG A O 1
ATOM 781 N N . ASN A 1 105 ? -20.297 -0.988 22.925 1.00 94.56 105 ASN A N 1
ATOM 782 C CA . ASN A 1 105 ? -18.958 -0.933 23.496 1.00 94.56 105 ASN A CA 1
ATOM 783 C C . ASN A 1 105 ? -18.317 0.442 23.241 1.00 94.56 105 ASN A C 1
ATOM 785 O O . ASN A 1 105 ? -18.893 1.305 22.567 1.00 94.56 105 ASN A O 1
ATOM 789 N N . CYS A 1 106 ? -17.119 0.645 23.779 1.00 96.31 106 CYS A N 1
ATOM 790 C CA . CYS A 1 106 ? -16.225 1.703 23.340 1.00 96.31 106 CYS A CA 1
ATOM 791 C C . CYS A 1 106 ? -15.560 1.267 22.033 1.00 96.31 106 CYS A C 1
ATOM 793 O O . CYS A 1 106 ? -14.976 0.188 21.958 1.00 96.31 106 CYS A O 1
ATOM 795 N N . TYR A 1 107 ? -15.622 2.110 21.011 1.00 96.25 107 TYR A N 1
ATOM 796 C CA . TYR A 1 107 ? -14.960 1.867 19.732 1.00 96.25 107 TYR A CA 1
ATOM 797 C C . TYR A 1 107 ? -14.039 3.036 19.431 1.00 96.25 107 TYR A C 1
ATOM 799 O O . TYR A 1 107 ? -14.474 4.187 19.518 1.00 96.25 107 TYR A O 1
ATOM 807 N N . CYS A 1 108 ? -12.779 2.753 19.100 1.00 96.81 108 CYS A N 1
ATOM 808 C CA . CYS A 1 108 ? -11.816 3.797 18.771 1.00 96.81 108 CYS A CA 1
ATOM 809 C C . CYS A 1 108 ? -12.324 4.658 17.606 1.00 96.81 108 CYS A C 1
ATOM 811 O O . CYS A 1 108 ? -12.945 4.167 16.661 1.00 96.81 108 CYS A O 1
ATOM 813 N N . ASN A 1 109 ? -12.089 5.962 17.711 1.00 95.44 109 ASN A N 1
ATOM 814 C CA . ASN A 1 109 ? -12.427 6.927 16.678 1.00 95.44 109 ASN A CA 1
ATOM 815 C C . ASN A 1 109 ? -11.566 6.684 15.429 1.00 95.44 109 ASN A C 1
ATOM 817 O O . ASN A 1 109 ? -10.514 6.046 15.497 1.00 95.44 109 ASN A O 1
ATOM 821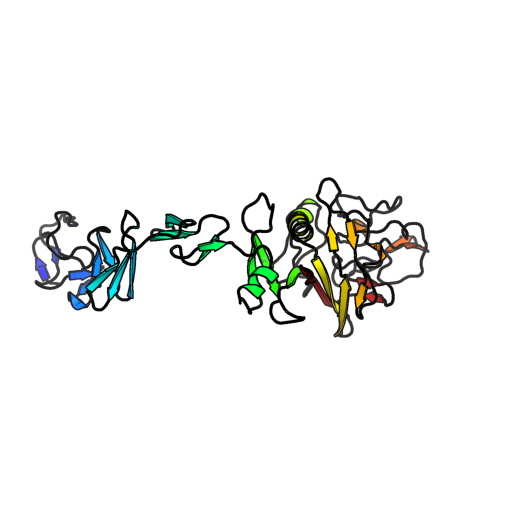 N N . GLU A 1 110 ? -12.000 7.207 14.281 1.00 92.56 110 GLU A N 1
ATOM 822 C CA . GLU A 1 110 ? -11.234 7.097 13.036 1.00 92.56 110 GLU A CA 1
ATOM 823 C C . GLU A 1 110 ? -9.808 7.643 13.222 1.00 92.56 110 GLU A C 1
ATOM 825 O O . GLU A 1 110 ? -9.607 8.693 13.833 1.00 92.56 110 GLU A O 1
ATOM 830 N N . GLY A 1 111 ? -8.812 6.894 12.742 1.00 94.06 111 GLY A N 1
ATOM 831 C CA . GLY A 1 111 ? -7.396 7.191 12.975 1.00 94.06 111 GLY A CA 1
ATOM 832 C C . GLY A 1 111 ? -6.793 6.544 14.223 1.00 94.06 111 GLY A C 1
ATOM 833 O O . GLY A 1 111 ? -5.586 6.656 14.420 1.00 94.06 111 GLY A O 1
ATOM 834 N N . TYR A 1 112 ? -7.585 5.835 15.030 1.00 95.31 112 TYR A N 1
ATOM 835 C CA . TYR A 1 112 ? -7.123 5.121 16.219 1.00 95.31 112 TYR A CA 1
ATOM 836 C C . TYR A 1 112 ? -7.474 3.630 16.163 1.00 95.31 112 TYR A C 1
ATOM 838 O O . TYR A 1 112 ? -8.456 3.220 15.547 1.00 95.31 112 TYR A O 1
ATOM 846 N N . GLN A 1 113 ? -6.680 2.819 16.857 1.00 93.62 113 GLN A N 1
ATOM 847 C CA . GLN A 1 113 ? -6.864 1.379 17.015 1.00 93.62 113 GLN A CA 1
ATOM 848 C C . GLN A 1 113 ? -6.700 0.948 18.474 1.00 93.62 113 GLN A C 1
ATOM 850 O O . GLN A 1 113 ? -6.011 1.603 19.257 1.00 93.62 113 GLN A O 1
ATOM 855 N N . GLY A 1 114 ? -7.320 -0.174 18.831 1.00 93.38 114 GLY A N 1
ATOM 856 C CA . GLY A 1 114 ? -7.273 -0.743 20.174 1.00 93.38 114 GLY A CA 1
ATOM 857 C C . GLY A 1 114 ? -8.607 -1.365 20.575 1.00 93.38 114 GLY A C 1
ATOM 858 O O . GLY A 1 114 ? -9.439 -1.675 19.724 1.00 93.38 114 GLY A O 1
ATOM 859 N N . ASN A 1 115 ? -8.816 -1.555 21.876 1.00 93.12 115 ASN A N 1
ATOM 860 C CA . ASN A 1 115 ? -10.010 -2.210 22.422 1.00 93.12 115 ASN A CA 1
ATOM 861 C C . ASN A 1 115 ? -11.115 -1.223 22.852 1.00 93.12 115 ASN A C 1
ATOM 863 O O . ASN A 1 115 ? -12.078 -1.636 23.492 1.00 93.12 115 ASN A O 1
ATOM 867 N N . GLY A 1 116 ? -10.961 0.073 22.556 1.00 94.88 116 GLY A N 1
ATOM 868 C CA . GLY A 1 116 ? -11.915 1.126 22.919 1.00 94.88 116 GLY A CA 1
ATOM 869 C C . GLY A 1 116 ? -11.703 1.734 24.306 1.00 94.88 116 GLY A C 1
ATOM 870 O O . GLY A 1 116 ? -11.946 2.924 24.496 1.00 94.88 116 GLY A O 1
ATOM 871 N N . GLU A 1 117 ? -11.211 0.949 25.262 1.00 94.31 117 GLU A N 1
ATOM 872 C CA . GLU A 1 117 ? -10.742 1.441 26.569 1.00 94.31 117 GLU A CA 1
ATOM 873 C C . GLU A 1 117 ? -9.353 2.080 26.421 1.00 94.31 117 GLU A C 1
ATOM 875 O O . GLU A 1 117 ? -9.066 3.145 26.964 1.00 94.31 117 GLU A O 1
ATOM 880 N N . ILE A 1 118 ? -8.512 1.466 25.589 1.00 95.06 118 ILE A N 1
ATOM 881 C CA . ILE A 1 118 ? -7.211 1.968 25.162 1.00 95.06 118 ILE A CA 1
ATOM 882 C C . ILE A 1 118 ? -7.268 2.128 23.647 1.00 95.06 118 ILE A C 1
ATOM 884 O O . ILE A 1 118 ? -7.495 1.159 22.921 1.00 95.06 118 ILE A O 1
ATOM 888 N N . CYS A 1 119 ? -7.059 3.356 23.181 1.00 96.44 119 CYS A N 1
ATOM 889 C CA . CYS A 1 119 ? -6.992 3.692 21.766 1.00 96.44 119 CYS A CA 1
ATOM 890 C C . CYS A 1 119 ? -5.695 4.442 21.482 1.00 96.44 119 CYS A C 1
ATOM 892 O O . CYS A 1 119 ? -5.470 5.537 22.004 1.00 96.44 119 CYS A O 1
ATOM 894 N N . SER A 1 120 ? -4.870 3.852 20.626 1.00 94.81 120 SER A N 1
ATOM 895 C CA . SER A 1 120 ? -3.606 4.411 20.153 1.00 94.81 120 SER A CA 1
ATOM 896 C C . SER A 1 120 ? -3.754 4.845 18.695 1.00 94.81 120 SER A C 1
ATOM 898 O O . SER A 1 120 ? -4.542 4.231 17.975 1.00 94.81 120 SER A O 1
ATOM 900 N N . PRO A 1 121 ? -3.043 5.886 18.234 1.00 95.31 121 PRO A N 1
ATOM 901 C CA . PRO A 1 121 ? -3.054 6.263 16.824 1.00 95.31 121 PRO A CA 1
ATOM 902 C C . PRO A 1 121 ? -2.698 5.076 15.921 1.00 95.31 121 PRO A C 1
ATOM 904 O O . PRO A 1 121 ? -1.881 4.228 16.291 1.00 95.31 121 PRO A O 1
ATOM 907 N N . LEU A 1 122 ? -3.310 5.013 14.740 1.00 96.81 122 LEU A N 1
ATOM 908 C CA . LEU A 1 122 ? -2.896 4.084 13.694 1.00 96.81 122 LEU A CA 1
ATOM 909 C C . LEU A 1 122 ? -1.451 4.385 13.263 1.00 96.81 122 LEU A C 1
ATOM 911 O O . LEU A 1 122 ? -1.051 5.553 13.245 1.00 96.81 122 LEU A O 1
ATOM 915 N N . PRO A 1 123 ? -0.671 3.358 12.890 1.00 97.50 123 PRO A N 1
ATOM 916 C CA . PRO A 1 123 ? 0.675 3.562 12.370 1.00 97.50 123 PRO A CA 1
ATOM 917 C C . PRO A 1 123 ? 0.624 4.351 11.053 1.00 97.50 123 PRO A C 1
ATOM 919 O O . PRO A 1 123 ? -0.296 4.168 10.251 1.00 97.50 123 PRO A O 1
ATOM 922 N N . THR A 1 124 ? 1.602 5.227 10.802 1.00 97.88 124 THR A N 1
ATOM 923 C CA . THR A 1 124 ? 1.620 6.022 9.557 1.00 97.88 124 THR A CA 1
ATOM 924 C C . THR A 1 124 ? 2.213 5.261 8.369 1.00 97.88 124 THR A C 1
ATOM 926 O O . THR A 1 124 ? 2.010 5.643 7.215 1.00 97.88 124 THR A O 1
ATOM 929 N N . ASP A 1 125 ? 2.920 4.166 8.646 1.00 98.38 125 ASP A N 1
ATOM 930 C CA . ASP A 1 125 ? 3.502 3.219 7.699 1.00 98.38 125 ASP A CA 1
ATOM 931 C C . ASP A 1 125 ? 3.838 1.889 8.415 1.00 98.38 125 ASP A C 1
ATOM 933 O O . ASP A 1 125 ? 3.607 1.732 9.615 1.00 98.38 125 ASP A O 1
ATOM 937 N N . CYS A 1 126 ? 4.380 0.906 7.692 1.00 98.44 126 CYS A N 1
ATOM 938 C CA . CYS A 1 126 ? 4.773 -0.375 8.289 1.00 98.44 126 CYS A CA 1
ATOM 939 C C . CYS A 1 126 ? 5.931 -0.269 9.290 1.00 98.44 126 CYS A C 1
ATOM 941 O O . CYS A 1 126 ? 6.095 -1.164 10.115 1.00 98.44 126 CYS A O 1
ATOM 943 N N . TYR A 1 127 ? 6.743 0.786 9.227 1.00 97.88 127 TYR A N 1
ATOM 944 C CA . TYR A 1 127 ? 7.863 0.960 10.144 1.00 97.88 127 TYR A CA 1
ATOM 945 C C . TYR A 1 127 ? 7.379 1.429 11.516 1.00 97.88 127 TYR A C 1
ATOM 947 O O . TYR A 1 127 ? 7.787 0.867 12.524 1.00 97.88 127 TYR A O 1
ATOM 955 N N . ASP A 1 128 ? 6.415 2.350 11.567 1.00 97.44 128 ASP A N 1
ATOM 956 C CA . ASP A 1 128 ? 5.755 2.719 12.825 1.00 97.44 128 ASP A CA 1
ATOM 957 C C . ASP A 1 128 ? 5.074 1.503 13.487 1.00 97.44 128 ASP A C 1
ATOM 959 O O . ASP A 1 128 ? 5.100 1.356 14.708 1.00 97.44 128 ASP A O 1
ATOM 963 N N . ALA A 1 129 ? 4.480 0.604 12.691 1.00 97.00 129 ALA A N 1
ATOM 964 C CA . ALA A 1 129 ? 3.918 -0.647 13.205 1.00 97.00 129 ALA A CA 1
ATOM 965 C C . ALA A 1 129 ? 5.013 -1.586 13.749 1.00 97.00 129 ALA A C 1
ATOM 967 O O . ALA A 1 129 ? 4.851 -2.174 14.819 1.00 97.00 129 ALA A O 1
ATOM 968 N N . TYR A 1 130 ? 6.134 -1.704 13.039 1.00 97.06 130 TYR A N 1
ATOM 969 C CA . TYR A 1 130 ? 7.284 -2.494 13.473 1.00 97.06 130 TYR A CA 1
ATOM 970 C C . TYR A 1 130 ? 7.855 -1.992 14.810 1.00 97.06 130 TYR A C 1
ATOM 972 O O . TYR A 1 130 ? 8.016 -2.782 15.740 1.00 97.06 130 TYR A O 1
ATOM 980 N N . GLU A 1 131 ? 8.045 -0.678 14.956 1.00 95.81 131 GLU A N 1
ATOM 981 C CA . GLU A 1 131 ? 8.521 -0.041 16.196 1.00 95.81 131 GLU A CA 1
ATOM 982 C C . GLU A 1 131 ? 7.524 -0.183 17.359 1.00 95.81 131 GLU A C 1
ATOM 984 O O . GLU A 1 131 ? 7.914 -0.247 18.525 1.00 95.81 131 GLU A O 1
ATOM 989 N N . ALA A 1 132 ? 6.227 -0.304 17.058 1.00 94.00 132 ALA A N 1
ATOM 990 C CA . ALA A 1 132 ? 5.197 -0.636 18.043 1.00 94.00 132 ALA A CA 1
ATOM 991 C C . ALA A 1 132 ? 5.209 -2.122 18.473 1.00 94.00 132 ALA A C 1
ATOM 993 O O . ALA A 1 132 ? 4.378 -2.534 19.285 1.00 94.00 132 ALA A O 1
ATOM 994 N N . GLY A 1 133 ? 6.146 -2.928 17.962 1.00 94.44 133 GLY A N 1
ATOM 995 C CA . GLY A 1 133 ? 6.338 -4.332 18.327 1.00 94.44 133 GLY A CA 1
ATOM 996 C C . GLY A 1 133 ? 5.576 -5.329 17.451 1.00 94.44 133 GLY A C 1
ATOM 997 O O . GLY A 1 133 ? 5.528 -6.514 17.788 1.00 94.44 133 GLY A O 1
ATOM 998 N N . HIS A 1 134 ? 4.983 -4.892 16.335 1.00 93.62 134 HIS A N 1
ATOM 999 C CA . HIS A 1 134 ? 4.339 -5.800 15.386 1.00 93.62 134 HIS A CA 1
ATOM 1000 C C . HIS A 1 134 ? 5.388 -6.494 14.498 1.00 93.62 134 HIS A C 1
ATOM 1002 O O . HIS A 1 134 ? 5.949 -5.887 13.588 1.00 93.62 134 HIS A O 1
ATOM 1008 N N . GLY A 1 135 ? 5.655 -7.777 14.765 1.00 94.00 135 GLY A N 1
ATOM 1009 C CA . GLY A 1 135 ? 6.741 -8.534 14.121 1.00 94.00 135 GLY A CA 1
ATOM 1010 C C . GLY A 1 135 ? 6.348 -9.423 12.935 1.00 94.00 135 GLY A C 1
ATOM 1011 O O . GLY A 1 135 ? 7.233 -9.932 12.249 1.00 94.00 135 GLY A O 1
ATOM 1012 N N . ASP A 1 136 ? 5.055 -9.622 12.675 1.00 97.25 136 ASP A N 1
ATOM 1013 C CA . ASP A 1 136 ? 4.588 -10.564 11.652 1.00 97.25 136 ASP A CA 1
ATOM 1014 C C . ASP A 1 136 ? 4.422 -9.893 10.283 1.00 97.25 136 ASP A C 1
ATOM 1016 O O . ASP A 1 136 ? 3.879 -8.793 10.168 1.00 97.25 136 ASP A O 1
ATOM 1020 N N . ASN A 1 137 ? 4.843 -10.568 9.212 1.00 97.81 137 ASN A N 1
ATOM 1021 C CA . ASN A 1 137 ? 4.513 -10.133 7.853 1.00 97.81 137 ASN A CA 1
ATOM 1022 C C . ASN A 1 137 ? 3.001 -10.249 7.630 1.00 97.81 137 ASN A C 1
ATOM 1024 O O . ASN A 1 137 ? 2.381 -11.217 8.067 1.00 97.81 137 ASN A O 1
ATOM 1028 N N . GLY A 1 138 ? 2.406 -9.310 6.899 1.00 97.69 138 GLY A N 1
ATOM 1029 C CA . GLY A 1 138 ? 0.975 -9.379 6.624 1.00 97.69 138 GLY A CA 1
ATOM 1030 C C . GLY A 1 138 ? 0.377 -8.066 6.162 1.00 97.69 138 GLY A C 1
ATOM 1031 O O . GLY A 1 138 ? 1.088 -7.137 5.781 1.00 97.69 138 GLY A O 1
ATOM 1032 N N . VAL A 1 139 ? -0.951 -8.006 6.179 1.00 98.50 139 VAL A N 1
ATOM 1033 C CA . VAL A 1 139 ? -1.703 -6.811 5.805 1.00 98.50 139 VAL A CA 1
ATOM 1034 C C . VAL A 1 139 ? -2.025 -5.992 7.049 1.00 98.50 139 VAL A C 1
ATOM 1036 O O . VAL A 1 139 ? -2.698 -6.473 7.957 1.00 98.50 139 VAL A O 1
ATOM 1039 N N . TYR A 1 140 ? -1.590 -4.736 7.056 1.00 98.12 140 TYR A N 1
ATOM 1040 C CA . TYR A 1 140 ? -1.799 -3.791 8.152 1.00 98.12 140 TYR A CA 1
ATOM 1041 C C . TYR A 1 140 ? -2.637 -2.610 7.686 1.00 98.12 140 TYR A C 1
ATOM 1043 O O . TYR A 1 140 ? -2.618 -2.256 6.509 1.00 98.12 140 TYR A O 1
ATOM 1051 N N . THR A 1 141 ? -3.367 -1.992 8.613 1.00 98.00 141 THR A N 1
ATOM 1052 C CA . THR A 1 141 ? -4.078 -0.732 8.360 1.00 98.00 141 THR A CA 1
ATOM 1053 C C . THR A 1 141 ? -3.206 0.422 8.831 1.00 98.00 141 THR A C 1
ATOM 1055 O O . THR A 1 141 ? -2.758 0.415 9.974 1.00 98.00 141 THR A O 1
ATOM 1058 N N . ILE A 1 142 ? -2.975 1.396 7.956 1.00 98.38 142 ILE A N 1
ATOM 1059 C CA . ILE A 1 142 ? -2.154 2.575 8.232 1.00 98.38 142 ILE A CA 1
ATOM 1060 C C . ILE A 1 142 ? -2.937 3.858 7.943 1.00 98.38 142 ILE A C 1
ATOM 1062 O O . ILE A 1 142 ? -3.908 3.861 7.180 1.00 98.38 142 ILE A O 1
ATOM 1066 N N . LEU A 1 143 ? -2.485 4.961 8.533 1.00 98.19 143 LEU A N 1
ATOM 1067 C CA . LEU A 1 143 ? -2.971 6.306 8.241 1.00 98.19 143 LEU A CA 1
ATOM 1068 C C . LEU A 1 143 ? -1.779 7.265 8.076 1.00 98.19 143 LEU A C 1
ATOM 1070 O O . LEU A 1 143 ? -1.315 7.835 9.064 1.00 98.19 143 LEU A O 1
ATOM 1074 N N . PRO A 1 144 ? -1.257 7.443 6.848 1.00 97.88 144 PRO A N 1
ATOM 1075 C CA . PRO A 1 144 ? -0.162 8.370 6.593 1.00 97.88 144 PRO A CA 1
ATOM 1076 C C . PRO A 1 144 ? -0.503 9.813 6.970 1.00 97.88 144 PRO A C 1
ATOM 1078 O O . PRO A 1 144 ? -1.634 10.279 6.814 1.00 97.88 144 PRO A O 1
ATOM 1081 N N . SER A 1 145 ? 0.508 10.557 7.404 1.00 95.69 145 SER A N 1
ATOM 1082 C CA . SER A 1 145 ? 0.376 11.966 7.764 1.00 95.69 145 SER A CA 1
ATOM 1083 C C . SER A 1 145 ? -0.080 12.801 6.566 1.00 95.69 145 SER A C 1
ATOM 1085 O O . SER A 1 145 ? 0.518 12.766 5.491 1.00 95.69 145 SER A O 1
ATOM 1087 N N . GLY A 1 146 ? -1.139 13.587 6.759 1.00 95.25 146 GLY A N 1
ATOM 1088 C CA . GLY A 1 146 ? -1.697 14.459 5.724 1.00 95.25 146 GLY A CA 1
ATOM 1089 C C . GLY A 1 146 ? -2.584 13.756 4.692 1.00 95.25 146 GLY A C 1
ATOM 1090 O O . GLY A 1 146 ? -3.137 14.450 3.839 1.00 95.25 146 GLY A O 1
ATOM 1091 N N . TRP A 1 147 ? -2.757 12.429 4.769 1.00 97.12 147 TRP A N 1
ATOM 1092 C CA . TRP A 1 147 ? -3.723 11.704 3.942 1.00 97.12 147 TRP A CA 1
ATOM 1093 C C . TRP A 1 147 ? -5.147 12.227 4.210 1.00 97.12 147 TRP A C 1
ATOM 1095 O O . TRP A 1 147 ? -5.583 12.216 5.362 1.00 97.12 147 TRP A O 1
ATOM 1105 N N . PRO A 1 148 ? -5.880 12.710 3.186 1.00 96.00 148 PRO A N 1
ATOM 1106 C CA . PRO A 1 148 ? -7.207 13.295 3.378 1.00 96.00 148 PRO A CA 1
ATOM 1107 C C . PRO A 1 148 ? -8.339 12.258 3.411 1.00 96.00 148 PRO A C 1
ATOM 1109 O O . PRO A 1 148 ? -9.480 12.627 3.682 1.00 96.00 148 PRO A O 1
ATOM 1112 N N . GLY A 1 149 ? -8.058 10.998 3.069 1.00 95.44 149 GLY A N 1
ATOM 1113 C CA . GLY A 1 149 ? -9.041 9.917 3.068 1.00 95.44 149 GLY A CA 1
ATOM 1114 C C . GLY A 1 149 ? -9.053 9.117 4.372 1.00 95.44 149 GLY A C 1
ATOM 1115 O O . GLY A 1 149 ? -8.298 9.385 5.304 1.00 95.44 149 GLY A O 1
ATOM 1116 N N . SER A 1 150 ? -9.884 8.077 4.407 1.00 95.62 150 SER A N 1
ATOM 1117 C CA . SER A 1 150 ? -9.900 7.113 5.511 1.00 95.62 150 SER A CA 1
ATOM 1118 C C . SER A 1 150 ? -8.642 6.231 5.522 1.00 95.62 150 SER A C 1
ATOM 1120 O O . SER A 1 150 ? -7.996 6.080 4.476 1.00 95.62 150 SER A O 1
ATOM 1122 N N . PRO A 1 151 ? -8.291 5.620 6.671 1.00 97.56 151 PRO A N 1
ATOM 1123 C CA . PRO A 1 151 ? -7.190 4.666 6.762 1.00 97.56 151 PRO A CA 1
ATOM 1124 C C . PRO A 1 151 ? -7.280 3.565 5.705 1.00 97.56 151 PRO A C 1
ATOM 1126 O O . PRO A 1 151 ? -8.369 3.086 5.381 1.00 97.56 151 PRO A O 1
ATOM 1129 N N . PHE A 1 152 ? -6.132 3.130 5.194 1.00 98.12 152 PHE A N 1
ATOM 1130 C CA . PHE A 1 152 ? -6.064 2.124 4.138 1.00 98.12 152 PHE A CA 1
ATOM 1131 C C . PHE A 1 152 ? -5.098 0.997 4.493 1.00 98.12 152 PHE A C 1
ATOM 1133 O O . PHE A 1 152 ? -4.280 1.102 5.407 1.00 98.12 152 PHE A O 1
ATOM 1140 N N . LYS A 1 153 ? -5.237 -0.125 3.783 1.00 98.50 153 LYS A N 1
ATOM 1141 C CA . LYS A 1 153 ? -4.445 -1.331 4.023 1.00 98.50 153 LYS A CA 1
ATOM 1142 C C . LYS A 1 153 ? -3.186 -1.358 3.160 1.00 98.50 153 LYS A C 1
ATOM 1144 O O . LYS A 1 153 ? -3.228 -0.972 1.996 1.00 98.50 153 LYS A O 1
ATOM 1149 N N . VAL A 1 154 ? -2.098 -1.884 3.715 1.00 98.75 154 VAL A N 1
ATOM 1150 C CA . VAL A 1 154 ? -0.815 -2.109 3.032 1.00 98.75 154 VAL A CA 1
ATOM 1151 C C . VAL A 1 154 ? -0.249 -3.482 3.375 1.00 98.75 154 VAL A C 1
ATOM 1153 O O . VAL A 1 154 ? -0.574 -4.046 4.417 1.00 98.75 154 VAL A O 1
ATOM 1156 N N . SER A 1 155 ? 0.612 -4.016 2.509 1.00 98.62 155 SER A N 1
ATOM 1157 C CA . SER A 1 155 ? 1.405 -5.209 2.819 1.00 98.62 155 SER A CA 1
ATOM 1158 C C . SER A 1 155 ? 2.705 -4.790 3.513 1.00 98.62 155 SER A C 1
ATOM 1160 O O . SER A 1 155 ? 3.463 -3.984 2.968 1.00 98.62 155 SER A O 1
ATOM 1162 N N . CYS A 1 156 ? 2.951 -5.331 4.706 1.00 98.62 156 CYS A N 1
ATOM 1163 C CA . CYS A 1 156 ? 4.145 -5.073 5.501 1.00 98.62 156 CYS A CA 1
ATOM 1164 C C . CYS A 1 156 ? 5.069 -6.289 5.549 1.00 98.62 156 CYS A C 1
ATOM 1166 O O . CYS A 1 156 ? 4.628 -7.409 5.826 1.00 98.62 156 CYS A O 1
ATOM 1168 N N . VAL A 1 157 ? 6.363 -6.040 5.348 1.00 98.12 157 VAL A N 1
ATOM 1169 C CA . VAL A 1 157 ? 7.432 -7.022 5.558 1.00 98.12 157 VAL A CA 1
ATOM 1170 C C . VAL A 1 157 ? 8.233 -6.615 6.795 1.00 98.12 157 VAL A C 1
ATOM 1172 O O . VAL A 1 157 ? 9.001 -5.652 6.776 1.00 98.12 157 VAL A O 1
ATOM 1175 N N . MET A 1 158 ? 8.035 -7.370 7.872 1.00 97.25 158 MET A N 1
ATOM 1176 C CA . MET A 1 158 ? 8.589 -7.155 9.208 1.00 97.25 158 MET A CA 1
ATOM 1177 C C . MET A 1 158 ? 9.802 -8.046 9.507 1.00 97.25 158 MET A C 1
ATOM 1179 O O . MET A 1 158 ? 10.628 -7.694 10.340 1.00 97.25 158 MET A O 1
ATOM 1183 N N . SER A 1 159 ? 9.953 -9.184 8.821 1.00 93.31 159 SER A N 1
ATOM 1184 C CA . SER A 1 159 ? 10.923 -10.217 9.215 1.00 93.31 159 SER A CA 1
ATOM 1185 C C . SER A 1 159 ? 12.280 -10.171 8.496 1.00 93.31 159 SER A C 1
ATOM 1187 O O . SER A 1 159 ? 13.204 -10.875 8.902 1.00 93.31 159 SER A O 1
ATOM 1189 N N . THR A 1 160 ? 12.426 -9.412 7.405 1.00 91.56 160 THR A N 1
ATOM 1190 C CA . THR A 1 160 ? 13.651 -9.410 6.578 1.00 91.56 160 THR A CA 1
ATOM 1191 C C . THR A 1 160 ? 14.223 -8.010 6.395 1.00 91.56 160 THR A C 1
ATOM 1193 O O . THR A 1 160 ? 13.509 -7.012 6.462 1.00 91.56 160 THR A O 1
ATOM 1196 N N . ASN A 1 161 ? 15.539 -7.927 6.157 1.00 90.31 161 ASN A N 1
ATOM 1197 C CA . ASN A 1 161 ? 16.238 -6.675 5.831 1.00 90.31 161 ASN A CA 1
ATOM 1198 C C . ASN A 1 161 ? 15.997 -5.554 6.869 1.00 90.31 161 ASN A C 1
ATOM 1200 O O . ASN A 1 161 ? 15.828 -4.387 6.516 1.00 90.31 161 ASN A O 1
ATOM 1204 N N . GLY A 1 162 ? 15.937 -5.919 8.152 1.00 91.88 162 GLY A N 1
ATOM 1205 C CA . GLY A 1 162 ? 15.674 -5.003 9.268 1.00 91.88 162 GLY A CA 1
ATOM 1206 C C . GLY A 1 162 ? 14.197 -4.688 9.534 1.00 91.88 162 GLY A C 1
ATOM 1207 O O . GLY A 1 162 ? 13.932 -3.917 10.441 1.00 91.88 162 GLY A O 1
ATOM 1208 N N . GLY A 1 163 ? 13.254 -5.264 8.780 1.00 95.25 163 GLY A N 1
ATOM 1209 C CA . GLY A 1 163 ? 11.818 -5.112 9.037 1.00 95.25 163 GLY A CA 1
ATOM 1210 C C . GLY A 1 163 ? 11.252 -3.724 8.727 1.00 95.25 163 GLY A C 1
ATOM 1211 O O . GLY A 1 163 ? 11.958 -2.848 8.218 1.00 95.25 163 GLY A O 1
ATOM 1212 N N . GLY A 1 164 ? 9.953 -3.550 8.986 1.00 97.50 164 GLY A N 1
ATOM 1213 C CA . GLY A 1 164 ? 9.240 -2.279 8.828 1.00 97.50 164 GLY A CA 1
ATOM 1214 C C . GLY A 1 164 ? 9.051 -1.801 7.387 1.00 97.50 164 GLY A C 1
ATOM 1215 O O . GLY A 1 164 ? 8.884 -0.607 7.144 1.00 97.50 164 GLY A O 1
ATOM 1216 N N . TRP A 1 165 ? 9.097 -2.694 6.400 1.00 98.44 165 TRP A N 1
ATOM 1217 C CA . TRP A 1 165 ? 8.977 -2.305 4.996 1.00 98.44 165 TRP A CA 1
ATOM 1218 C C . TRP A 1 165 ? 7.522 -2.241 4.538 1.00 98.44 165 TRP A C 1
ATOM 1220 O O . TRP A 1 165 ? 6.783 -3.212 4.684 1.00 98.44 165 TRP A O 1
ATOM 1230 N N . THR A 1 166 ? 7.139 -1.130 3.908 1.00 98.81 166 THR A N 1
ATOM 1231 C CA . THR A 1 166 ? 5.834 -0.956 3.254 1.00 98.81 166 THR A CA 1
ATOM 1232 C C . THR A 1 166 ? 5.949 -1.313 1.779 1.00 98.81 166 THR A C 1
ATOM 1234 O O . THR A 1 166 ? 6.616 -0.608 1.020 1.00 98.81 166 THR A O 1
ATOM 1237 N N . VAL A 1 167 ? 5.316 -2.406 1.358 1.00 98.81 167 VAL A N 1
ATOM 1238 C CA . VAL A 1 167 ? 5.336 -2.861 -0.038 1.00 98.81 167 VAL A CA 1
ATOM 1239 C C . VAL A 1 167 ? 4.307 -2.079 -0.845 1.00 98.81 167 VAL A C 1
ATOM 1241 O O . VAL A 1 167 ? 3.147 -1.979 -0.443 1.00 98.81 167 VAL A O 1
ATOM 1244 N N . PHE A 1 168 ? 4.719 -1.541 -1.994 1.00 98.81 168 PHE A N 1
ATOM 1245 C CA . PHE A 1 168 ? 3.820 -0.810 -2.893 1.00 98.81 168 PHE A CA 1
ATOM 1246 C C . PHE A 1 168 ? 3.679 -1.438 -4.282 1.00 98.81 168 PHE A C 1
ATOM 1248 O O . PHE A 1 168 ? 2.772 -1.062 -5.024 1.00 98.81 168 PHE A O 1
ATOM 1255 N N . GLN A 1 169 ? 4.542 -2.394 -4.626 1.00 98.75 169 GLN A N 1
ATOM 1256 C CA . GLN A 1 169 ? 4.421 -3.206 -5.830 1.00 98.75 169 GLN A CA 1
ATOM 1257 C C . GLN A 1 169 ? 4.911 -4.624 -5.541 1.00 98.75 169 GLN A C 1
ATOM 1259 O O . GLN A 1 169 ? 5.937 -4.789 -4.877 1.00 98.75 169 GLN A O 1
ATOM 1264 N N . ARG A 1 170 ? 4.195 -5.630 -6.054 1.00 98.62 170 ARG A N 1
ATOM 1265 C CA . ARG A 1 170 ? 4.658 -7.024 -6.068 1.00 98.62 170 ARG A CA 1
ATOM 1266 C C . ARG A 1 170 ? 4.233 -7.735 -7.351 1.00 98.62 170 ARG A C 1
ATOM 1268 O O . ARG A 1 170 ? 3.072 -7.622 -7.744 1.00 98.62 170 ARG A O 1
ATOM 1275 N N . ARG A 1 171 ? 5.153 -8.497 -7.953 1.00 98.06 171 ARG A N 1
ATOM 1276 C CA . ARG A 1 171 ? 4.917 -9.471 -9.037 1.00 98.06 171 ARG A CA 1
ATOM 1277 C C . ARG A 1 171 ? 5.462 -10.839 -8.628 1.00 98.06 171 ARG A C 1
ATOM 1279 O O . ARG A 1 171 ? 6.608 -10.928 -8.182 1.00 98.06 171 ARG A O 1
ATOM 1286 N N . THR A 1 172 ? 4.663 -11.887 -8.780 1.00 95.94 172 THR A N 1
ATOM 1287 C CA . THR A 1 172 ? 4.932 -13.254 -8.309 1.00 95.94 172 THR A CA 1
ATOM 1288 C C . THR A 1 172 ? 4.453 -14.353 -9.258 1.00 95.94 172 THR A C 1
ATOM 1290 O O . THR A 1 172 ? 5.075 -15.412 -9.290 1.00 95.94 172 THR A O 1
ATOM 1293 N N . ASP A 1 173 ? 3.347 -14.163 -9.982 1.00 93.06 173 ASP A N 1
ATOM 1294 C CA . ASP A 1 173 ? 2.637 -15.256 -10.670 1.00 93.06 173 ASP A CA 1
ATOM 1295 C C . ASP A 1 173 ? 1.941 -14.866 -11.986 1.00 93.06 173 ASP A C 1
ATOM 1297 O O . ASP A 1 173 ? 1.558 -15.747 -12.758 1.00 93.06 173 ASP A O 1
ATOM 1301 N N . GLY A 1 174 ? 1.807 -13.571 -12.277 1.00 93.44 174 GLY A N 1
ATOM 1302 C CA . GLY A 1 174 ? 1.159 -13.051 -13.476 1.00 93.44 174 GLY A CA 1
ATOM 1303 C C . GLY A 1 174 ? -0.361 -13.157 -13.500 1.00 93.44 174 GLY A C 1
ATOM 1304 O O . GLY A 1 174 ? -0.944 -13.046 -14.579 1.00 93.44 174 GLY A O 1
ATOM 1305 N N . VAL A 1 175 ? -1.012 -13.374 -12.354 1.00 94.75 175 VAL A N 1
ATOM 1306 C CA . VAL A 1 175 ? -2.481 -13.416 -12.263 1.00 94.75 175 VAL A CA 1
ATOM 1307 C C . VAL A 1 175 ? -3.089 -12.022 -12.422 1.00 94.75 175 VAL A C 1
ATOM 1309 O O . VAL A 1 175 ? -4.163 -11.883 -13.013 1.00 94.75 175 VAL A O 1
ATOM 1312 N N . THR A 1 176 ? -2.419 -10.986 -11.915 1.00 97.19 176 THR A N 1
ATOM 1313 C CA . THR A 1 176 ? -2.907 -9.608 -12.003 1.00 97.19 176 THR A CA 1
ATOM 1314 C C . THR A 1 176 ? -2.375 -8.953 -13.276 1.00 97.19 176 THR A C 1
ATOM 1316 O O . THR A 1 176 ? -1.171 -8.930 -13.529 1.00 97.19 176 THR A O 1
ATOM 1319 N N . ASP A 1 177 ? -3.268 -8.368 -14.074 1.00 96.75 177 ASP A N 1
ATOM 1320 C CA . ASP A 1 177 ? -2.882 -7.576 -15.243 1.00 96.75 177 ASP A CA 1
ATOM 1321 C C . ASP A 1 177 ? -2.364 -6.193 -14.814 1.00 96.75 177 ASP A C 1
ATOM 1323 O O . ASP A 1 177 ? -3.081 -5.437 -14.153 1.00 96.75 177 ASP A O 1
ATOM 1327 N N . PHE A 1 178 ? -1.131 -5.859 -15.207 1.00 98.31 178 PHE A N 1
ATOM 1328 C CA . PHE A 1 178 ? -0.487 -4.563 -14.956 1.00 98.31 178 PHE A CA 1
ATOM 1329 C C . PHE A 1 178 ? -0.576 -3.613 -16.158 1.00 98.31 178 PHE A C 1
ATOM 1331 O O . PHE A 1 178 ? -0.201 -2.445 -16.040 1.00 98.31 178 PHE A O 1
ATOM 1338 N N . TYR A 1 179 ? -1.137 -4.038 -17.294 1.00 97.81 179 TYR A N 1
ATOM 1339 C CA . TYR A 1 179 ? -1.429 -3.145 -18.411 1.00 97.81 179 TYR A CA 1
ATOM 1340 C C . TYR A 1 179 ? -2.708 -2.334 -18.146 1.00 97.81 179 TYR A C 1
ATOM 1342 O O . TYR A 1 179 ? -3.733 -2.455 -18.813 1.00 97.81 179 TYR A O 1
ATOM 1350 N N . GLN A 1 180 ? -2.636 -1.493 -17.116 1.00 98.44 180 GLN A N 1
ATOM 1351 C CA . GLN A 1 180 ? -3.756 -0.750 -16.546 1.00 98.44 180 GLN A CA 1
ATOM 1352 C C . GLN A 1 180 ? -3.731 0.739 -16.919 1.00 98.44 180 GLN A C 1
ATOM 1354 O O . GLN A 1 180 ? -2.697 1.304 -17.285 1.00 98.44 180 GLN A O 1
ATOM 1359 N N . ASN A 1 181 ? -4.904 1.374 -16.835 1.00 98.69 181 ASN A N 1
ATOM 1360 C CA . ASN A 1 181 ? -5.087 2.795 -17.145 1.00 98.69 181 ASN A CA 1
ATOM 1361 C C . ASN A 1 181 ? -4.597 3.720 -16.011 1.00 98.69 181 ASN A C 1
ATOM 1363 O O . ASN A 1 181 ? -4.248 3.264 -14.917 1.00 98.69 181 ASN A O 1
ATOM 1367 N N . TRP A 1 182 ? -4.601 5.034 -16.261 1.00 98.81 182 TRP A N 1
ATOM 1368 C CA . TRP A 1 182 ? -4.190 6.056 -15.290 1.00 98.81 182 TRP A CA 1
ATOM 1369 C C . TRP A 1 182 ? -4.963 5.961 -13.979 1.00 98.81 182 TRP A C 1
ATOM 1371 O O . TRP A 1 182 ? -4.372 5.998 -12.901 1.00 98.81 182 TRP A O 1
ATOM 1381 N N . THR A 1 183 ? -6.285 5.811 -14.060 1.00 98.75 183 THR A N 1
ATOM 1382 C CA . THR A 1 183 ? -7.161 5.744 -12.888 1.00 98.75 183 THR A CA 1
ATOM 1383 C C . THR A 1 183 ? -6.833 4.541 -12.001 1.00 98.75 183 THR A C 1
ATOM 1385 O O . THR A 1 183 ? -6.726 4.698 -10.786 1.00 98.75 183 THR A O 1
ATOM 1388 N N . SER A 1 184 ? -6.593 3.368 -12.587 1.00 98.81 184 SER A N 1
ATOM 1389 C CA . SER A 1 184 ? -6.163 2.169 -11.865 1.00 98.81 184 SER A CA 1
ATOM 1390 C C . SER A 1 184 ? -4.810 2.387 -11.185 1.00 98.81 184 SER A C 1
ATOM 1392 O O . SER A 1 184 ? -4.667 2.099 -10.004 1.00 98.81 184 SER A O 1
ATOM 1394 N N . TYR A 1 185 ? -3.820 2.964 -11.874 1.00 98.81 185 TYR A N 1
ATOM 1395 C CA . TYR A 1 185 ? -2.516 3.259 -11.264 1.00 98.81 185 TYR A CA 1
ATOM 1396 C C . TYR A 1 185 ? -2.569 4.358 -10.198 1.00 98.81 185 TYR A C 1
ATOM 1398 O O . TYR A 1 185 ? -1.762 4.350 -9.269 1.00 98.81 185 TYR A O 1
ATOM 1406 N N . ARG A 1 186 ? -3.520 5.291 -10.297 1.00 98.69 186 ARG A N 1
ATOM 1407 C CA . ARG A 1 186 ? -3.770 6.338 -9.301 1.00 98.69 186 ARG A CA 1
ATOM 1408 C C . ARG A 1 186 ? -4.268 5.747 -7.981 1.00 98.69 186 ARG A C 1
ATOM 1410 O O . ARG A 1 186 ? -3.688 6.057 -6.943 1.00 98.69 186 ARG A O 1
ATOM 1417 N N . TYR A 1 187 ? -5.303 4.906 -8.034 1.00 98.56 187 TYR A N 1
ATOM 1418 C CA . TYR A 1 187 ? -5.972 4.350 -6.848 1.00 98.56 187 TYR A CA 1
ATOM 1419 C C . TYR A 1 187 ? -5.398 3.013 -6.360 1.00 98.56 187 TYR A C 1
ATOM 1421 O O . TYR A 1 187 ? -5.578 2.667 -5.197 1.00 98.56 187 TYR A O 1
ATOM 1429 N N . GLY A 1 188 ? -4.691 2.287 -7.225 1.00 98.69 188 GLY A N 1
ATOM 1430 C CA . GLY A 1 188 ? -4.170 0.951 -6.955 1.00 98.69 188 GLY A CA 1
ATOM 1431 C C . GLY A 1 188 ? -5.073 -0.169 -7.475 1.00 98.69 188 GLY A C 1
ATOM 1432 O O . GLY A 1 188 ? -6.247 0.034 -7.785 1.00 98.69 188 GLY A O 1
ATOM 1433 N N . PHE A 1 189 ? -4.497 -1.364 -7.603 1.00 98.81 189 PHE A N 1
ATOM 1434 C CA . PHE A 1 189 ? -5.169 -2.574 -8.084 1.00 98.81 189 PHE A CA 1
ATOM 1435 C C . PHE A 1 189 ? -4.427 -3.838 -7.632 1.00 98.81 189 PHE A C 1
ATOM 1437 O O . PHE A 1 189 ? -3.262 -3.775 -7.243 1.00 98.81 189 PHE A O 1
ATOM 1444 N N . GLY A 1 190 ? -5.088 -4.993 -7.736 1.00 98.25 190 GLY A N 1
ATOM 1445 C CA . GLY A 1 190 ? -4.537 -6.296 -7.350 1.00 98.25 190 GLY A CA 1
ATOM 1446 C C . GLY A 1 190 ? -4.854 -6.687 -5.904 1.00 98.25 190 GLY A C 1
ATOM 1447 O O . GLY A 1 190 ? -5.794 -6.168 -5.302 1.00 98.25 190 GLY A O 1
ATOM 1448 N N . SER A 1 191 ? -4.084 -7.629 -5.358 1.00 97.88 191 SER A N 1
ATOM 1449 C CA . SER A 1 191 ? -4.248 -8.149 -3.995 1.00 97.88 191 SER A CA 1
ATOM 1450 C C . SER A 1 191 ? -2.992 -7.915 -3.163 1.00 97.88 191 SER A C 1
ATOM 1452 O O . SER A 1 191 ? -1.907 -8.325 -3.562 1.00 97.88 191 SER A O 1
ATOM 1454 N N . LEU A 1 192 ? -3.135 -7.329 -1.969 1.00 98.06 192 LEU A N 1
ATOM 1455 C CA . LEU A 1 192 ? -2.016 -7.092 -1.040 1.00 98.06 192 LEU A CA 1
ATOM 1456 C C . LEU A 1 192 ? -1.322 -8.390 -0.575 1.00 98.06 192 LEU A C 1
ATOM 1458 O O . LEU A 1 192 ? -0.175 -8.350 -0.124 1.00 98.06 192 LEU A O 1
ATOM 1462 N N . GLU A 1 193 ? -2.003 -9.532 -0.696 1.00 96.31 193 GLU A N 1
ATOM 1463 C CA . GLU A 1 193 ? -1.468 -10.869 -0.400 1.00 96.31 193 GLU A CA 1
ATOM 1464 C C . GLU A 1 193 ? -0.851 -11.559 -1.631 1.00 96.31 193 GLU A C 1
ATOM 1466 O O . GLU A 1 193 ? -0.185 -12.580 -1.489 1.00 96.31 193 GLU A O 1
ATOM 1471 N N . GLY A 1 194 ? -1.041 -11.002 -2.830 1.00 96.94 194 GLY A N 1
ATOM 1472 C CA . GLY A 1 194 ? -0.504 -11.506 -4.095 1.00 96.94 194 GLY A CA 1
ATOM 1473 C C . GLY A 1 194 ? 0.174 -10.389 -4.885 1.00 96.94 194 GLY A C 1
ATOM 1474 O O . GLY A 1 194 ? 0.967 -9.624 -4.329 1.00 96.94 194 GLY A O 1
ATOM 1475 N N . GLU A 1 195 ? -0.147 -10.287 -6.176 1.00 98.50 195 GLU A N 1
ATOM 1476 C CA . GLU A 1 195 ? 0.335 -9.209 -7.040 1.00 98.50 195 GLU A CA 1
ATOM 1477 C C . GLU A 1 195 ? -0.538 -7.960 -6.956 1.00 98.50 195 GLU A C 1
ATOM 1479 O O . GLU A 1 195 ? -1.765 -8.039 -7.093 1.00 98.50 195 GLU A O 1
ATOM 1484 N N . PHE A 1 196 ? 0.097 -6.798 -6.801 1.00 98.81 196 PHE A N 1
ATOM 1485 C CA . PHE A 1 196 ? -0.605 -5.521 -6.714 1.00 98.81 196 PHE A CA 1
ATOM 1486 C C . PHE A 1 196 ? 0.275 -4.317 -7.053 1.00 98.81 196 PHE A C 1
ATOM 1488 O O . PHE A 1 196 ? 1.507 -4.386 -7.039 1.00 98.81 196 PHE A O 1
ATOM 1495 N N . TRP A 1 197 ? -0.400 -3.194 -7.292 1.00 98.88 197 TRP A N 1
ATOM 1496 C CA . TRP A 1 197 ? 0.145 -1.842 -7.241 1.00 98.88 197 TRP A CA 1
ATOM 1497 C C . TRP A 1 197 ? -0.663 -1.036 -6.221 1.00 98.88 197 TRP A 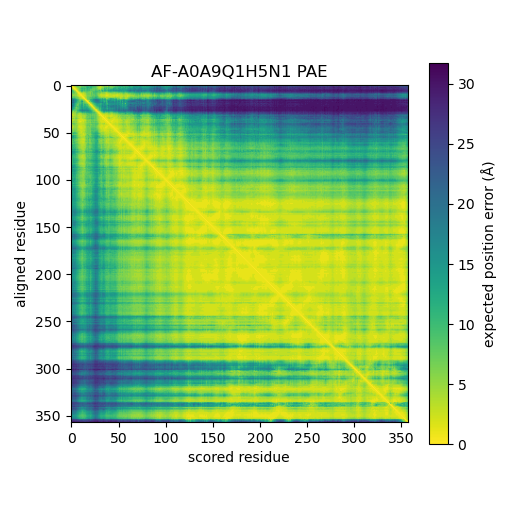C 1
ATOM 1499 O O . TRP A 1 197 ? -1.886 -0.970 -6.324 1.00 98.88 197 TRP A O 1
ATOM 1509 N N . LEU A 1 198 ? -0.009 -0.419 -5.236 1.00 98.81 198 LEU A N 1
ATOM 1510 C CA . LEU A 1 198 ? -0.689 0.237 -4.106 1.00 98.81 198 LEU A CA 1
ATOM 1511 C C . LEU A 1 198 ? -1.518 1.467 -4.504 1.00 98.81 198 LEU A C 1
ATOM 1513 O O . LEU A 1 198 ? -2.468 1.827 -3.810 1.00 98.81 198 LEU A O 1
ATOM 1517 N N . GLY A 1 199 ? -1.150 2.117 -5.605 1.00 98.75 199 GLY A N 1
ATOM 1518 C CA . GLY A 1 199 ? -1.741 3.376 -6.044 1.00 98.75 199 GLY A CA 1
ATOM 1519 C C . GLY A 1 199 ? -0.791 4.551 -5.843 1.00 98.75 199 GLY A C 1
ATOM 1520 O O . GLY A 1 199 ? -0.214 4.744 -4.771 1.00 98.75 199 GLY A O 1
ATOM 1521 N N . ASN A 1 200 ? -0.629 5.353 -6.891 1.00 98.88 200 ASN A N 1
ATOM 1522 C CA . ASN A 1 200 ? 0.285 6.490 -6.902 1.00 98.88 200 ASN A CA 1
ATOM 1523 C C . ASN A 1 200 ? -0.137 7.586 -5.917 1.00 98.88 200 ASN A C 1
ATOM 1525 O O . ASN A 1 200 ? 0.719 8.290 -5.389 1.00 98.88 200 ASN A O 1
ATOM 1529 N N . GLU A 1 201 ? -1.437 7.727 -5.640 1.00 98.56 201 GLU A N 1
ATOM 1530 C CA . GLU A 1 201 ? -1.908 8.698 -4.652 1.00 98.56 201 GLU A CA 1
ATOM 1531 C C . GLU A 1 201 ? -1.470 8.297 -3.236 1.00 98.56 201 GLU A C 1
ATOM 1533 O O . GLU A 1 201 ? -0.856 9.102 -2.540 1.00 98.56 201 GLU A O 1
ATOM 1538 N N . HIS A 1 202 ? -1.661 7.033 -2.845 1.00 98.62 202 HIS A N 1
ATOM 1539 C CA . HIS A 1 202 ? -1.159 6.514 -1.569 1.00 98.62 202 HIS A CA 1
ATOM 1540 C C . HIS A 1 202 ? 0.369 6.626 -1.470 1.00 98.62 202 HIS A C 1
ATOM 1542 O O . HIS A 1 202 ? 0.898 7.097 -0.462 1.00 98.62 202 HIS A O 1
ATOM 1548 N N . LEU A 1 203 ? 1.086 6.243 -2.533 1.00 98.56 203 LEU A N 1
ATOM 1549 C CA . LEU A 1 203 ? 2.547 6.302 -2.575 1.00 98.56 203 LEU A CA 1
ATOM 1550 C C . LEU A 1 203 ? 3.081 7.742 -2.471 1.00 98.56 203 LEU A C 1
ATOM 1552 O O . LEU A 1 203 ? 4.129 7.968 -1.863 1.00 98.56 203 LEU A O 1
ATOM 1556 N N . HIS A 1 204 ? 2.356 8.726 -3.010 1.00 98.38 204 HIS A N 1
ATOM 1557 C CA . HIS A 1 204 ? 2.692 10.137 -2.851 1.00 98.38 204 HIS A CA 1
ATOM 1558 C C . HIS A 1 204 ? 2.665 10.540 -1.375 1.00 98.38 204 HIS A C 1
ATOM 1560 O O . HIS A 1 204 ? 3.679 11.009 -0.863 1.00 98.38 204 HIS A O 1
ATOM 1566 N N . TYR A 1 205 ? 1.563 10.302 -0.662 1.00 98.50 205 TYR A N 1
ATOM 1567 C CA . TYR A 1 205 ? 1.473 10.670 0.756 1.00 98.50 205 TYR A CA 1
ATOM 1568 C C . TYR A 1 205 ? 2.494 9.924 1.622 1.00 98.50 205 TYR A C 1
ATOM 1570 O O . TYR A 1 205 ? 3.167 10.547 2.444 1.00 98.50 205 TYR A O 1
ATOM 1578 N N . LEU A 1 206 ? 2.695 8.628 1.366 1.00 98.38 206 LEU A N 1
ATOM 1579 C CA . LEU A 1 206 ? 3.724 7.837 2.041 1.00 98.38 206 LEU A CA 1
ATOM 1580 C C . LEU A 1 206 ? 5.122 8.421 1.828 1.00 98.38 206 LEU A C 1
ATOM 1582 O O . LEU A 1 206 ? 5.839 8.649 2.784 1.00 98.38 206 LEU A O 1
ATOM 1586 N N . THR A 1 207 ? 5.525 8.731 0.600 1.00 97.50 207 THR A N 1
ATOM 1587 C CA . THR A 1 207 ? 6.896 9.212 0.336 1.00 97.50 207 THR A CA 1
ATOM 1588 C C . THR A 1 207 ? 7.117 10.699 0.645 1.00 97.50 207 THR A C 1
ATOM 1590 O O . THR A 1 207 ? 8.235 11.196 0.509 1.00 97.50 207 THR A O 1
ATOM 1593 N N . ASN A 1 208 ? 6.070 11.428 1.053 1.00 97.00 208 ASN A N 1
ATOM 1594 C CA . ASN A 1 208 ? 6.132 12.858 1.376 1.00 97.00 208 ASN A CA 1
ATOM 1595 C C . ASN A 1 208 ? 5.964 13.160 2.880 1.00 97.00 208 ASN A C 1
ATOM 1597 O O . ASN A 1 208 ? 6.146 14.314 3.265 1.00 97.00 208 ASN A O 1
ATOM 1601 N N . GLN A 1 209 ? 5.657 12.169 3.731 1.00 96.19 209 GLN A N 1
ATOM 1602 C CA . GLN A 1 209 ? 5.537 12.376 5.186 1.00 96.19 209 GLN A CA 1
ATOM 1603 C C . GLN A 1 209 ? 6.879 12.347 5.940 1.00 96.19 209 GLN A C 1
ATOM 1605 O O . GLN A 1 209 ? 7.022 12.998 6.973 1.00 96.19 209 GLN A O 1
ATOM 1610 N N . LYS A 1 210 ? 7.863 11.596 5.429 1.00 95.62 210 LYS A N 1
ATOM 1611 C CA . LYS A 1 210 ? 9.236 11.444 5.950 1.00 95.62 210 LYS A CA 1
ATOM 1612 C C . LYS A 1 210 ? 10.182 11.211 4.759 1.00 95.62 210 LYS A C 1
ATOM 1614 O O . LYS A 1 210 ? 9.739 11.169 3.613 1.00 95.62 210 LYS A O 1
ATOM 1619 N N . ASN A 1 211 ? 11.477 11.038 5.010 1.00 95.38 211 ASN A N 1
ATOM 1620 C CA . ASN A 1 211 ? 12.417 10.578 3.984 1.00 95.38 211 ASN A CA 1
ATOM 1621 C C . ASN A 1 211 ? 12.384 9.049 3.918 1.00 95.38 211 ASN A C 1
ATOM 1623 O O . ASN A 1 211 ? 12.570 8.411 4.950 1.00 95.38 211 ASN A O 1
ATOM 1627 N N . TYR A 1 212 ? 12.170 8.476 2.732 1.00 97.12 212 TYR A N 1
ATOM 1628 C CA . TYR A 1 212 ? 12.072 7.025 2.545 1.00 97.12 212 TYR A CA 1
ATOM 1629 C C . TYR A 1 212 ? 13.208 6.484 1.687 1.00 97.12 212 TYR A C 1
ATOM 1631 O O . TYR A 1 212 ? 13.512 7.032 0.627 1.00 97.12 212 TYR A O 1
ATOM 1639 N N . THR A 1 213 ? 13.758 5.355 2.120 1.00 96.81 213 THR A N 1
ATOM 1640 C CA . THR A 1 213 ? 14.575 4.465 1.300 1.00 96.81 213 THR A CA 1
ATOM 1641 C C . THR A 1 213 ? 13.654 3.583 0.466 1.00 96.81 213 THR A C 1
ATOM 1643 O O . THR A 1 213 ? 12.690 3.028 0.993 1.00 96.81 213 THR A O 1
ATOM 1646 N N . LEU A 1 214 ? 13.964 3.420 -0.818 1.00 97.62 214 LEU A N 1
ATOM 1647 C CA . LEU A 1 214 ? 13.344 2.429 -1.699 1.00 97.62 214 LEU A CA 1
ATOM 1648 C C . LEU A 1 214 ? 14.240 1.195 -1.774 1.00 97.62 214 LEU A C 1
ATOM 1650 O O . LEU A 1 214 ? 15.426 1.326 -2.054 1.00 97.62 214 LEU A O 1
ATOM 1654 N N . ARG A 1 215 ? 13.664 0.010 -1.590 1.00 97.50 215 ARG A N 1
ATOM 1655 C CA . ARG A 1 215 ? 14.291 -1.284 -1.859 1.00 97.50 215 ARG A CA 1
ATOM 1656 C C . ARG A 1 215 ? 13.505 -2.023 -2.932 1.00 97.50 215 ARG A C 1
ATOM 1658 O O . ARG A 1 215 ? 12.274 -2.015 -2.924 1.00 97.50 215 ARG A O 1
ATOM 1665 N N . ILE A 1 216 ? 14.228 -2.675 -3.832 1.00 97.94 216 ILE A N 1
ATOM 1666 C CA . ILE A 1 216 ? 13.681 -3.483 -4.914 1.00 97.94 216 ILE A CA 1
ATOM 1667 C C . ILE A 1 216 ? 14.346 -4.850 -4.847 1.00 97.94 216 ILE A C 1
ATOM 1669 O O . ILE A 1 216 ? 15.549 -4.967 -5.077 1.00 97.94 216 ILE A O 1
ATOM 1673 N N . ASP A 1 217 ? 13.562 -5.872 -4.521 1.00 97.94 217 ASP A N 1
ATOM 1674 C CA . ASP A 1 217 ? 13.999 -7.264 -4.537 1.00 97.94 217 ASP A CA 1
ATOM 1675 C C . ASP A 1 217 ? 13.602 -7.907 -5.867 1.00 97.94 217 ASP A C 1
ATOM 1677 O O . ASP A 1 217 ? 12.503 -7.678 -6.378 1.00 97.94 217 ASP A O 1
ATOM 1681 N N . ILE A 1 218 ? 14.508 -8.691 -6.451 1.00 97.62 218 ILE A N 1
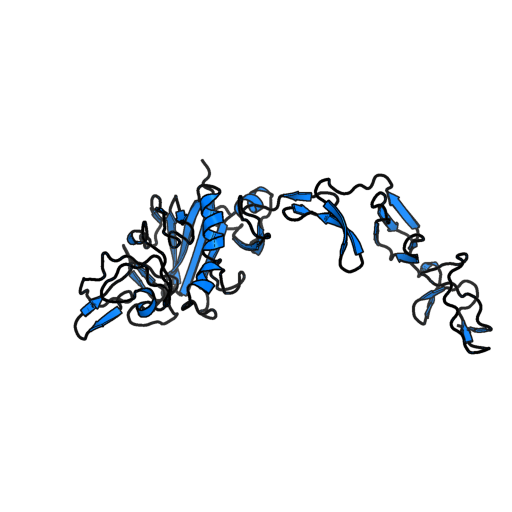ATOM 1682 C CA . ILE A 1 218 ? 14.347 -9.295 -7.775 1.00 97.62 218 ILE A CA 1
ATOM 1683 C C . ILE A 1 218 ? 14.793 -10.754 -7.723 1.00 97.62 218 ILE A C 1
ATOM 1685 O O . ILE A 1 218 ? 15.873 -11.062 -7.218 1.00 97.62 218 ILE A O 1
ATOM 1689 N N . VAL A 1 219 ? 14.002 -11.643 -8.329 1.00 97.44 219 VAL A N 1
ATOM 1690 C CA . VAL A 1 219 ? 14.468 -12.983 -8.706 1.00 97.44 219 VAL A CA 1
ATOM 1691 C C . VAL A 1 219 ? 14.527 -13.076 -10.226 1.00 97.44 219 VAL A C 1
ATOM 1693 O O . VAL A 1 219 ? 13.526 -12.880 -10.924 1.00 97.44 219 VAL A O 1
ATOM 1696 N N . THR A 1 220 ? 15.724 -13.349 -10.744 1.00 95.38 220 THR A N 1
ATOM 1697 C CA . THR A 1 220 ? 15.975 -13.454 -12.184 1.00 95.38 220 THR A CA 1
ATOM 1698 C C . THR A 1 220 ? 15.327 -14.708 -12.769 1.00 95.38 220 THR A C 1
ATOM 1700 O O . THR A 1 220 ? 14.990 -15.649 -12.051 1.00 95.38 220 THR A O 1
ATOM 1703 N N . SER A 1 221 ? 15.213 -14.768 -14.097 1.00 93.38 221 SER A N 1
ATOM 1704 C CA . SER A 1 221 ? 14.746 -15.965 -14.814 1.00 93.38 221 SER A CA 1
ATOM 1705 C C . SER A 1 221 ? 15.597 -17.217 -14.557 1.00 93.38 221 SER A C 1
ATOM 1707 O O . SER A 1 221 ? 15.145 -18.332 -14.792 1.00 93.38 221 SER A O 1
ATOM 1709 N N . GLU A 1 222 ? 16.832 -17.037 -14.086 1.00 94.00 222 GLU A N 1
ATOM 1710 C CA . GLU A 1 222 ? 17.766 -18.109 -13.719 1.00 94.00 222 GLU A CA 1
ATOM 1711 C C . GLU A 1 222 ? 17.641 -18.521 -12.239 1.00 94.00 222 GLU A C 1
ATOM 1713 O O . GLU A 1 222 ? 18.357 -19.408 -11.782 1.00 94.00 222 GLU A O 1
ATOM 1718 N N . GLY A 1 223 ? 16.751 -17.877 -11.473 1.00 95.31 223 GLY A N 1
ATOM 1719 C CA . GLY A 1 223 ? 16.523 -18.144 -10.050 1.00 95.31 223 GLY A CA 1
ATOM 1720 C C . GLY A 1 223 ? 17.470 -17.403 -9.098 1.00 95.31 223 GLY A C 1
ATOM 1721 O O . GLY A 1 223 ? 17.419 -17.627 -7.890 1.00 95.31 223 GLY A O 1
ATOM 1722 N N . SER A 1 224 ? 18.325 -16.509 -9.606 1.00 95.88 224 SER A N 1
ATOM 1723 C CA . SER A 1 224 ? 19.225 -15.713 -8.760 1.00 95.88 224 SER A CA 1
ATOM 1724 C C . SER A 1 224 ? 18.462 -14.593 -8.059 1.00 95.88 224 SER A C 1
ATOM 1726 O O . SER A 1 224 ? 17.710 -13.865 -8.702 1.00 95.88 224 SER A O 1
ATOM 1728 N N . SER A 1 225 ? 18.682 -14.427 -6.754 1.00 96.56 225 SER A N 1
ATOM 1729 C CA . SER A 1 225 ? 18.124 -13.312 -5.976 1.00 96.56 225 SER A CA 1
ATOM 1730 C C . SER A 1 225 ? 19.106 -12.142 -5.944 1.00 96.56 225 SER A C 1
ATOM 1732 O O . SER A 1 225 ? 20.238 -12.292 -5.482 1.00 96.56 225 SER A O 1
ATOM 1734 N N . VAL A 1 226 ? 18.674 -10.980 -6.423 1.00 96.69 226 VAL A N 1
ATOM 1735 C CA . VAL A 1 226 ? 19.444 -9.727 -6.447 1.00 96.69 226 VAL A CA 1
ATOM 1736 C C . VAL A 1 226 ? 18.574 -8.585 -5.927 1.00 96.69 226 VAL A C 1
ATOM 1738 O O . VAL A 1 226 ? 17.355 -8.726 -5.827 1.00 96.69 226 VAL A O 1
ATOM 1741 N N . TYR A 1 227 ? 19.184 -7.461 -5.560 1.00 97.12 227 TYR A N 1
ATOM 1742 C CA . TYR A 1 227 ? 18.437 -6.310 -5.057 1.00 97.12 227 TYR A CA 1
ATOM 1743 C C . TYR A 1 227 ? 19.103 -4.988 -5.419 1.00 97.12 227 TYR A C 1
ATOM 1745 O O . TYR A 1 227 ? 20.314 -4.952 -5.634 1.00 97.12 227 TYR A O 1
ATOM 1753 N N . ASP A 1 228 ? 18.319 -3.914 -5.404 1.00 96.25 228 ASP A N 1
ATOM 1754 C CA . ASP A 1 228 ? 18.799 -2.532 -5.395 1.00 96.25 228 ASP A CA 1
ATOM 1755 C C . ASP A 1 228 ? 18.109 -1.742 -4.271 1.00 96.25 228 ASP A C 1
ATOM 1757 O O . ASP A 1 228 ? 16.944 -1.968 -3.943 1.00 96.25 228 ASP A O 1
ATOM 1761 N N . GLU A 1 229 ? 18.838 -0.804 -3.678 1.00 96.19 229 GLU A N 1
ATOM 1762 C CA . GLU A 1 229 ? 18.376 0.155 -2.682 1.00 96.19 229 GLU A CA 1
ATOM 1763 C C . GLU A 1 229 ? 18.750 1.580 -3.094 1.00 96.19 229 GLU A C 1
ATOM 1765 O O . GLU A 1 229 ? 19.827 1.836 -3.635 1.00 96.19 229 GLU A O 1
ATOM 1770 N N . TYR A 1 230 ? 17.858 2.517 -2.794 1.00 95.56 230 TYR A N 1
ATOM 1771 C CA . TYR A 1 230 ? 18.020 3.939 -3.055 1.00 95.56 230 TYR A CA 1
ATOM 1772 C C . TYR A 1 230 ? 17.712 4.708 -1.777 1.00 95.56 230 TYR A C 1
ATOM 1774 O O . TYR A 1 230 ? 16.583 4.661 -1.292 1.00 95.56 230 TYR A O 1
ATOM 1782 N N . LEU A 1 231 ? 18.696 5.443 -1.249 1.00 92.88 231 LEU A N 1
ATOM 1783 C CA . LEU A 1 231 ? 18.593 6.146 0.046 1.00 92.88 231 LEU A CA 1
ATOM 1784 C C . LEU A 1 231 ? 17.526 7.250 0.100 1.00 92.88 231 LEU A C 1
ATOM 1786 O O . LEU A 1 231 ? 17.260 7.815 1.158 1.00 92.88 231 LEU A O 1
ATOM 1790 N N . TYR A 1 232 ? 16.947 7.593 -1.045 1.00 93.38 232 TYR A N 1
ATOM 1791 C CA . TYR A 1 232 ? 15.855 8.541 -1.135 1.00 93.38 232 TYR A CA 1
ATOM 1792 C C . TYR A 1 232 ? 14.923 8.124 -2.263 1.00 93.38 232 TYR A C 1
ATOM 1794 O O . TYR A 1 232 ? 15.383 7.804 -3.360 1.00 93.38 232 TYR A O 1
ATOM 1802 N N . PHE A 1 233 ? 13.624 8.160 -2.012 1.00 96.12 233 PHE A N 1
ATOM 1803 C CA . PHE A 1 233 ? 12.607 7.969 -3.029 1.00 96.12 233 PHE A CA 1
ATOM 1804 C C . PHE A 1 233 ? 11.385 8.810 -2.694 1.00 96.12 233 PHE A C 1
ATOM 1806 O O . PHE A 1 233 ? 10.781 8.662 -1.632 1.00 96.12 233 PHE A O 1
ATOM 1813 N N . ARG A 1 234 ? 11.031 9.704 -3.616 1.00 96.69 234 ARG A N 1
ATOM 1814 C CA . ARG A 1 234 ? 9.877 10.587 -3.477 1.00 96.69 234 ARG A CA 1
ATOM 1815 C C . ARG A 1 234 ? 9.196 10.791 -4.808 1.00 96.69 234 ARG A C 1
ATOM 1817 O O . ARG A 1 234 ? 9.859 11.115 -5.795 1.00 96.69 234 ARG A O 1
ATOM 1824 N N . ILE A 1 235 ? 7.872 10.677 -4.803 1.00 98.25 235 ILE A N 1
ATOM 1825 C CA . ILE A 1 235 ? 7.053 11.025 -5.959 1.00 98.25 235 ILE A CA 1
ATOM 1826 C C . ILE A 1 235 ? 6.214 12.270 -5.682 1.00 98.25 235 ILE A C 1
ATOM 1828 O O . ILE A 1 235 ? 5.728 12.495 -4.568 1.00 98.25 235 ILE A O 1
ATOM 1832 N N . SER A 1 236 ? 6.040 13.090 -6.707 1.00 98.25 236 SER A N 1
ATOM 1833 C CA . SER A 1 236 ? 5.162 14.256 -6.672 1.00 98.25 236 SER A CA 1
ATOM 1834 C C . SER A 1 236 ? 3.683 13.848 -6.716 1.00 98.25 236 SER A C 1
ATOM 1836 O O . SER A 1 236 ? 3.340 12.670 -6.796 1.00 98.25 236 SER A O 1
ATOM 1838 N N . ASN A 1 237 ? 2.788 14.827 -6.623 1.00 98.12 237 ASN A N 1
ATOM 1839 C CA . ASN A 1 237 ? 1.346 14.604 -6.683 1.00 98.12 237 ASN A CA 1
ATOM 1840 C C . ASN A 1 237 ? 0.835 14.430 -8.128 1.00 98.12 237 ASN A C 1
ATOM 1842 O O . ASN A 1 237 ? 1.571 14.555 -9.109 1.00 98.12 237 ASN A O 1
ATOM 1846 N N . GLU A 1 238 ? -0.471 14.197 -8.270 1.00 98.31 238 GLU A N 1
ATOM 1847 C CA . GLU A 1 238 ? -1.111 13.983 -9.572 1.00 98.31 238 GLU A CA 1
ATOM 1848 C C . GLU A 1 238 ? -1.007 15.190 -10.520 1.00 98.31 238 GLU A C 1
ATOM 1850 O O . GLU A 1 238 ? -0.859 15.006 -11.730 1.00 98.31 238 GLU A O 1
ATOM 1855 N N . SER A 1 239 ? -1.031 16.429 -10.009 1.00 98.12 239 SER A N 1
ATOM 1856 C CA . SER A 1 239 ? -0.880 17.622 -10.861 1.00 98.12 239 SER A CA 1
ATOM 1857 C C . SER A 1 239 ? 0.504 17.706 -11.511 1.00 98.12 239 SER A C 1
ATOM 1859 O O . SER A 1 239 ? 0.631 18.256 -12.603 1.00 98.12 239 SER A O 1
ATOM 1861 N N . ASN A 1 240 ? 1.511 17.085 -10.890 1.00 98.12 240 ASN A N 1
ATOM 1862 C CA . ASN A 1 240 ? 2.856 16.883 -11.431 1.00 98.12 240 ASN A CA 1
ATOM 1863 C C . ASN A 1 240 ? 3.063 15.464 -11.989 1.00 98.12 240 ASN A C 1
ATOM 1865 O O . ASN A 1 240 ? 4.197 15.020 -12.162 1.00 98.12 240 ASN A O 1
ATOM 1869 N N . LYS A 1 241 ? 1.971 14.750 -12.289 1.00 98.44 241 LYS A N 1
ATOM 1870 C CA . LYS A 1 241 ? 1.977 13.433 -12.943 1.00 98.44 241 LYS A CA 1
ATOM 1871 C C . LYS A 1 241 ? 2.801 12.381 -12.203 1.00 98.44 241 LYS A C 1
ATOM 1873 O O . LYS A 1 241 ? 3.427 11.534 -12.834 1.00 98.44 241 LYS A O 1
ATOM 1878 N N . PHE A 1 242 ? 2.804 12.443 -10.871 1.00 98.56 242 PHE A N 1
ATOM 1879 C CA . PHE A 1 242 ? 3.518 11.497 -10.014 1.00 98.56 242 PHE A CA 1
ATOM 1880 C C . PHE A 1 242 ? 5.008 11.355 -10.353 1.00 98.56 242 PHE A C 1
ATOM 1882 O O . PHE A 1 242 ? 5.587 10.292 -10.155 1.00 98.56 242 PHE A O 1
ATOM 1889 N N . ARG A 1 243 ? 5.637 12.417 -10.875 1.00 97.94 243 ARG A N 1
ATOM 1890 C CA . ARG A 1 243 ? 7.075 12.479 -11.176 1.00 97.94 243 ARG A CA 1
ATOM 1891 C C . ARG A 1 243 ? 7.924 11.960 -10.017 1.00 97.94 243 ARG A C 1
ATOM 1893 O O . ARG A 1 243 ? 7.649 12.356 -8.886 1.00 97.94 243 ARG A O 1
ATOM 1900 N N . ILE A 1 244 ? 8.978 11.184 -10.285 1.00 96.69 244 ILE A N 1
ATOM 1901 C CA . ILE A 1 244 ? 10.029 10.939 -9.282 1.00 96.69 244 ILE A CA 1
ATOM 1902 C C . ILE A 1 244 ? 10.795 12.246 -9.074 1.00 96.69 244 ILE A C 1
ATOM 1904 O O . ILE A 1 244 ? 11.549 12.671 -9.945 1.00 96.69 244 ILE A O 1
ATOM 1908 N N . ASP A 1 245 ? 10.603 12.889 -7.927 1.00 93.94 245 ASP A N 1
ATOM 1909 C CA . ASP A 1 245 ? 11.257 14.161 -7.605 1.00 93.94 245 ASP A CA 1
ATOM 1910 C C . ASP A 1 245 ? 12.728 13.977 -7.259 1.00 93.94 245 ASP A C 1
ATOM 1912 O O . ASP A 1 245 ? 13.558 14.836 -7.553 1.00 93.94 245 ASP A O 1
ATOM 1916 N N . ASN A 1 246 ? 13.048 12.860 -6.613 1.00 85.88 246 ASN A N 1
ATOM 1917 C CA . ASN A 1 246 ? 14.400 12.546 -6.200 1.00 85.88 246 ASN A CA 1
ATOM 1918 C C . ASN A 1 246 ? 14.535 11.032 -6.030 1.00 85.88 246 ASN A C 1
ATOM 1920 O O . ASN A 1 246 ? 13.690 10.388 -5.399 1.00 85.88 246 ASN A O 1
ATOM 1924 N N . ILE A 1 247 ? 15.613 10.502 -6.596 1.00 90.69 247 ILE A N 1
ATOM 1925 C CA . ILE A 1 247 ? 16.098 9.160 -6.339 1.00 90.69 247 ILE A CA 1
ATOM 1926 C C . ILE A 1 247 ? 17.528 9.271 -5.811 1.00 90.69 247 ILE A C 1
ATOM 1928 O O . ILE A 1 247 ? 18.400 9.860 -6.449 1.00 90.69 247 ILE A O 1
ATOM 1932 N N . GLY A 1 248 ? 17.732 8.790 -4.590 1.00 90.94 248 GLY A N 1
ATOM 1933 C CA . GLY A 1 248 ? 18.977 8.968 -3.855 1.00 90.94 248 GLY A CA 1
ATOM 1934 C C . GLY A 1 248 ? 20.108 8.083 -4.369 1.00 90.94 248 GLY A C 1
ATOM 1935 O O . GLY A 1 248 ? 19.991 7.389 -5.379 1.00 90.94 248 GLY A O 1
ATOM 1936 N N . THR A 1 249 ? 21.212 8.080 -3.624 1.00 93.12 249 THR A N 1
ATOM 1937 C CA . THR A 1 249 ? 22.361 7.214 -3.902 1.00 93.12 249 THR A CA 1
ATOM 1938 C C . THR A 1 249 ? 21.929 5.753 -3.983 1.00 93.12 249 THR A C 1
ATOM 1940 O O . THR A 1 249 ? 21.243 5.253 -3.089 1.00 93.12 249 THR A O 1
ATOM 1943 N N . HIS A 1 250 ? 22.354 5.096 -5.059 1.00 94.56 250 HIS A N 1
ATOM 1944 C CA . HIS A 1 250 ? 22.145 3.676 -5.309 1.00 94.56 250 HIS A CA 1
ATOM 1945 C C . HIS A 1 250 ? 23.142 2.816 -4.523 1.00 94.56 250 HIS A C 1
ATOM 1947 O O . HIS A 1 250 ? 24.312 3.174 -4.375 1.00 94.56 250 HIS A O 1
ATOM 1953 N N . ASN A 1 251 ? 22.670 1.663 -4.061 1.00 94.19 251 ASN A N 1
ATOM 1954 C CA . ASN A 1 251 ? 23.470 0.545 -3.578 1.00 94.19 251 ASN A CA 1
ATOM 1955 C C . ASN A 1 251 ? 22.771 -0.764 -3.968 1.00 94.19 251 ASN A C 1
ATOM 1957 O O . ASN A 1 251 ? 21.548 -0.821 -3.968 1.00 94.19 251 ASN A O 1
ATOM 1961 N N . GLY A 1 252 ? 23.504 -1.831 -4.267 1.00 94.38 252 GLY A N 1
ATOM 1962 C CA . GLY A 1 252 ? 22.880 -3.114 -4.589 1.00 94.38 252 GLY A CA 1
ATOM 1963 C C . GLY A 1 252 ? 23.675 -3.970 -5.558 1.00 94.38 252 GLY A C 1
ATOM 1964 O O . GLY A 1 252 ? 24.779 -3.627 -5.976 1.00 94.38 252 GLY A O 1
ATOM 1965 N N . THR A 1 253 ? 23.094 -5.114 -5.898 1.00 95.06 253 THR A N 1
ATOM 1966 C CA . THR A 1 253 ? 23.674 -6.131 -6.780 1.00 95.06 253 THR A CA 1
ATOM 1967 C C . THR A 1 253 ? 22.900 -6.299 -8.087 1.00 95.06 253 THR A C 1
ATOM 1969 O O . THR A 1 253 ? 23.360 -7.025 -8.968 1.00 95.06 253 THR A O 1
ATOM 1972 N N . ALA A 1 254 ? 21.744 -5.641 -8.241 1.00 92.81 254 ALA A N 1
ATOM 1973 C CA . ALA A 1 254 ? 20.910 -5.766 -9.435 1.00 92.81 254 ALA A CA 1
ATOM 1974 C C . ALA A 1 254 ? 21.301 -4.788 -10.559 1.00 92.81 254 ALA A C 1
ATOM 1976 O O . ALA A 1 254 ? 20.850 -4.950 -11.692 1.00 92.81 254 ALA A O 1
ATOM 1977 N N . GLY A 1 255 ? 22.198 -3.839 -10.285 1.00 87.75 255 GLY A N 1
ATOM 1978 C CA . GLY A 1 255 ? 22.806 -2.995 -11.310 1.00 87.75 255 GLY A CA 1
ATOM 1979 C C . GLY A 1 255 ? 21.932 -1.815 -11.707 1.00 87.75 255 GLY A C 1
ATOM 1980 O O . GLY A 1 255 ? 21.602 -1.693 -12.874 1.00 87.75 255 GLY A O 1
ATOM 1981 N N . ASN A 1 256 ? 21.535 -0.991 -10.734 1.00 89.94 256 ASN A N 1
ATOM 1982 C CA . ASN A 1 256 ? 20.954 0.355 -10.837 1.00 89.94 256 ASN A CA 1
ATOM 1983 C C . ASN A 1 256 ? 19.934 0.607 -11.970 1.00 89.94 256 ASN A C 1
ATOM 1985 O O . ASN A 1 256 ? 20.109 1.513 -12.795 1.00 89.94 256 ASN A O 1
ATOM 1989 N N . GLY A 1 257 ? 18.836 -0.146 -12.002 1.00 89.06 257 GLY A N 1
ATOM 1990 C CA . GLY A 1 257 ? 17.822 -0.029 -13.060 1.00 89.06 257 GLY A CA 1
ATOM 1991 C C . GLY A 1 257 ? 16.937 1.226 -13.006 1.00 89.06 257 GLY A C 1
ATOM 1992 O O . GLY A 1 257 ? 16.319 1.561 -14.018 1.00 89.06 257 GLY A O 1
ATOM 1993 N N . MET A 1 258 ? 16.880 1.960 -11.885 1.00 90.31 258 MET A N 1
ATOM 1994 C CA . MET A 1 258 ? 16.137 3.236 -11.790 1.00 90.31 258 MET A CA 1
ATOM 1995 C C . MET A 1 258 ? 16.949 4.467 -12.192 1.00 90.31 258 MET A C 1
ATOM 1997 O O . MET A 1 258 ? 16.413 5.574 -12.145 1.00 90.31 258 MET A O 1
ATOM 2001 N N . TYR A 1 259 ? 18.227 4.314 -12.554 1.00 83.50 259 TYR A N 1
ATOM 2002 C CA . TYR A 1 259 ? 19.128 5.442 -12.822 1.00 83.50 259 TYR A CA 1
ATOM 2003 C C . TYR A 1 259 ? 18.511 6.500 -13.756 1.00 83.50 259 TYR A C 1
ATOM 2005 O O . TYR A 1 259 ? 18.613 7.694 -13.492 1.00 83.50 259 TYR A O 1
ATOM 2013 N N . ASN A 1 260 ? 17.806 6.055 -14.800 1.00 83.31 260 ASN A N 1
ATOM 2014 C CA . ASN A 1 260 ? 17.174 6.934 -15.787 1.00 83.31 260 ASN A CA 1
ATOM 2015 C C . ASN A 1 260 ? 15.721 7.311 -15.457 1.00 83.31 260 ASN A C 1
ATOM 2017 O O . ASN A 1 260 ? 15.112 8.029 -16.233 1.00 83.31 260 ASN A O 1
ATOM 2021 N N . SER A 1 261 ? 15.134 6.833 -14.360 1.00 89.69 261 SER A N 1
ATOM 2022 C CA . SER A 1 261 ? 13.740 7.140 -14.000 1.00 89.69 261 SER A CA 1
ATOM 2023 C C . SER A 1 261 ? 13.607 8.404 -13.143 1.00 89.69 261 SER A C 1
ATOM 2025 O O . SER A 1 261 ? 12.524 8.983 -13.055 1.00 89.69 261 SER A O 1
ATOM 2027 N N . GLY A 1 262 ? 14.697 8.858 -12.515 1.00 91.50 262 GLY A N 1
ATOM 2028 C CA . GLY A 1 262 ? 14.711 10.088 -11.722 1.00 91.50 262 GLY A CA 1
ATOM 2029 C C . GLY A 1 262 ? 14.348 11.318 -12.560 1.00 91.50 262 GLY A C 1
ATOM 2030 O O . GLY A 1 262 ? 14.919 11.539 -13.622 1.00 91.50 262 GLY A O 1
ATOM 2031 N N . GLY A 1 263 ? 13.401 12.127 -12.083 1.00 92.56 263 GLY A N 1
ATOM 2032 C CA . GLY A 1 263 ? 12.947 13.347 -12.758 1.00 92.56 263 GLY A CA 1
ATOM 2033 C C . GLY A 1 263 ? 11.864 13.143 -13.823 1.00 92.56 263 GLY A C 1
ATOM 2034 O O . GLY A 1 263 ? 11.279 14.128 -14.275 1.00 92.56 263 GLY A O 1
ATOM 2035 N N . TYR A 1 264 ? 11.543 11.902 -14.192 1.00 94.31 264 TYR A N 1
ATOM 2036 C CA . TYR A 1 264 ? 10.556 11.608 -15.231 1.00 94.31 264 TYR A CA 1
ATOM 2037 C C . TYR A 1 264 ? 9.134 11.471 -14.689 1.00 94.31 264 TYR A C 1
ATOM 2039 O O . TYR A 1 264 ? 8.918 11.120 -13.527 1.00 94.31 264 TYR A O 1
ATOM 2047 N N . LEU A 1 265 ? 8.157 11.790 -15.543 1.00 96.81 265 LEU A N 1
ATOM 2048 C CA . LEU A 1 265 ? 6.727 11.719 -15.242 1.00 96.81 265 LEU A CA 1
ATOM 2049 C C . LEU A 1 265 ? 6.226 10.276 -15.380 1.00 96.81 265 LEU A C 1
ATOM 2051 O O . LEU A 1 265 ? 6.713 9.514 -16.216 1.00 96.81 265 LEU A O 1
ATOM 2055 N N . PHE A 1 266 ? 5.227 9.901 -14.584 1.00 98.00 266 PHE A N 1
ATOM 2056 C CA . PHE A 1 266 ? 4.593 8.593 -14.726 1.00 98.00 266 PHE A CA 1
ATOM 2057 C C . PHE A 1 266 ? 3.716 8.571 -15.982 1.00 98.00 266 PHE A C 1
ATOM 2059 O O . PHE A 1 266 ? 3.028 9.555 -16.263 1.00 98.00 266 PHE A O 1
ATOM 2066 N N . SER A 1 267 ? 3.703 7.465 -16.726 1.00 97.81 267 SER A N 1
ATOM 2067 C CA . SER A 1 267 ? 2.847 7.315 -17.912 1.00 97.81 267 SER A CA 1
ATOM 2068 C C . SER A 1 267 ? 2.146 5.965 -17.943 1.00 97.81 267 SER A C 1
ATOM 2070 O O . SER A 1 267 ? 2.758 4.938 -17.651 1.00 97.81 267 SER A O 1
ATOM 2072 N N . THR A 1 268 ? 0.879 5.976 -18.350 1.00 98.44 268 THR A N 1
ATOM 2073 C CA . THR A 1 268 ? 0.041 4.796 -18.622 1.00 98.44 268 THR A CA 1
ATOM 2074 C C . THR A 1 268 ? -0.340 4.768 -20.099 1.00 98.44 268 THR A C 1
ATOM 2076 O O . THR A 1 268 ? -0.079 5.718 -20.839 1.00 98.44 268 THR A O 1
ATOM 2079 N N . TYR A 1 269 ? -0.963 3.685 -20.569 1.00 96.94 269 TYR A N 1
ATOM 2080 C CA . TYR A 1 269 ? -1.315 3.567 -21.988 1.00 96.94 269 TYR A CA 1
ATOM 2081 C C . TYR A 1 269 ? -2.328 4.616 -22.469 1.00 96.94 269 TYR A C 1
ATOM 2083 O O . TYR A 1 269 ? -2.423 4.876 -23.667 1.00 96.94 269 TYR A O 1
ATOM 2091 N N . ASP A 1 270 ? -3.114 5.183 -21.559 1.00 97.94 270 ASP A N 1
ATOM 2092 C CA . ASP A 1 270 ? -4.136 6.196 -21.817 1.00 97.94 270 ASP A CA 1
ATOM 2093 C C . ASP A 1 270 ? -3.699 7.610 -21.409 1.00 97.94 270 ASP A C 1
ATOM 2095 O O . ASP A 1 270 ? -4.389 8.572 -21.743 1.00 97.94 270 ASP A O 1
ATOM 2099 N N . GLN A 1 271 ? -2.548 7.758 -20.743 1.00 97.38 271 GLN A N 1
ATOM 2100 C CA . GLN A 1 271 ? -1.996 9.054 -20.364 1.00 97.38 271 GLN A CA 1
ATOM 2101 C C . GLN A 1 271 ? -0.480 9.103 -20.584 1.00 97.38 271 GLN A C 1
ATOM 2103 O O . GLN A 1 271 ? 0.322 8.737 -19.722 1.00 97.38 271 GLN A O 1
ATOM 2108 N N . ASP A 1 272 ? -0.119 9.614 -21.754 1.00 96.06 272 ASP A N 1
ATOM 2109 C CA . ASP A 1 272 ? 1.248 9.769 -22.237 1.00 96.06 272 ASP A CA 1
ATOM 2110 C C . ASP A 1 272 ? 1.913 11.025 -21.646 1.00 96.06 272 ASP A C 1
ATOM 2112 O O . ASP A 1 272 ? 1.511 12.151 -21.944 1.00 96.06 272 ASP A O 1
ATOM 2116 N N . ASN A 1 273 ? 2.910 10.823 -20.780 1.00 95.25 273 ASN A N 1
ATOM 2117 C CA . ASN A 1 273 ? 3.739 11.879 -20.194 1.00 95.25 273 ASN A CA 1
ATOM 2118 C C . ASN A 1 273 ? 5.242 11.581 -20.374 1.00 95.25 273 ASN A C 1
ATOM 2120 O O . ASN A 1 273 ? 6.071 12.193 -19.699 1.00 95.25 273 ASN A O 1
ATOM 2124 N N . ASP A 1 274 ? 5.603 10.626 -21.236 1.00 88.88 274 ASP A N 1
ATOM 2125 C CA . ASP A 1 274 ? 6.966 10.087 -21.324 1.00 88.88 274 ASP A CA 1
ATOM 2126 C C . ASP A 1 274 ? 7.903 10.964 -22.171 1.00 88.88 274 ASP A C 1
ATOM 2128 O O . ASP A 1 274 ? 9.123 10.852 -22.078 1.00 88.88 274 ASP A O 1
ATOM 2132 N N . GLY A 1 275 ? 7.344 11.893 -22.954 1.00 84.19 275 GLY A N 1
ATOM 2133 C CA . GLY A 1 275 ? 8.104 12.844 -23.766 1.00 84.19 275 GLY A CA 1
ATOM 2134 C C . GLY A 1 275 ? 8.774 12.211 -24.989 1.00 84.19 275 GLY A C 1
ATOM 2135 O O . GLY A 1 275 ? 9.631 12.844 -25.614 1.00 84.19 275 GLY A O 1
ATOM 2136 N N . CYS A 1 276 ? 8.403 10.980 -25.336 1.00 83.69 276 CYS A N 1
ATOM 2137 C CA . CYS A 1 276 ? 8.908 10.233 -26.472 1.00 83.69 276 CYS A CA 1
ATOM 2138 C C . CYS A 1 276 ? 8.132 10.611 -27.747 1.00 83.69 276 CYS A C 1
ATOM 2140 O O . CYS A 1 276 ? 7.039 10.128 -28.013 1.00 83.69 276 CYS A O 1
ATOM 2142 N N . GLY A 1 277 ? 8.691 11.484 -28.591 1.00 75.44 277 GLY A N 1
ATOM 2143 C CA . GLY A 1 277 ? 7.932 12.090 -29.702 1.00 75.44 277 GLY A CA 1
ATOM 2144 C C . GLY A 1 277 ? 7.394 11.139 -30.788 1.00 75.44 277 GLY A C 1
ATOM 2145 O O . GLY A 1 277 ? 6.521 11.539 -31.554 1.00 75.44 277 GLY A O 1
ATOM 2146 N N . ASN A 1 278 ? 7.896 9.903 -30.881 1.00 77.06 278 ASN A N 1
ATOM 2147 C CA . ASN A 1 278 ? 7.557 8.967 -31.964 1.00 77.06 278 ASN A CA 1
ATOM 2148 C C . ASN A 1 278 ? 6.754 7.736 -31.506 1.00 77.06 278 ASN A C 1
ATOM 2150 O O . ASN A 1 278 ? 6.292 6.964 -32.354 1.00 77.06 278 ASN A O 1
ATOM 2154 N N . HIS A 1 279 ? 6.647 7.483 -30.199 1.00 83.69 279 HIS A N 1
ATOM 2155 C CA . HIS A 1 279 ? 6.083 6.248 -29.642 1.00 83.69 279 HIS A CA 1
ATOM 2156 C C . HIS A 1 279 ? 5.518 6.528 -28.251 1.00 83.69 279 HIS A C 1
ATOM 2158 O O . HIS A 1 279 ? 6.081 7.340 -27.539 1.00 83.69 279 HIS A O 1
ATOM 2164 N N . GLN A 1 280 ? 4.480 5.800 -27.837 1.00 90.75 280 GLN A N 1
ATOM 2165 C CA . GLN A 1 280 ? 3.977 5.870 -26.461 1.00 90.75 280 GLN A CA 1
ATOM 2166 C C . GLN A 1 280 ? 4.565 4.716 -25.661 1.00 90.75 280 GLN A C 1
ATOM 2168 O O . GLN A 1 280 ? 4.212 3.553 -25.897 1.00 90.75 280 GLN A O 1
ATOM 2173 N N . CYS A 1 281 ? 5.462 5.025 -24.733 1.00 92.56 281 CYS A N 1
ATOM 2174 C CA . CYS A 1 281 ? 6.285 4.043 -24.039 1.00 92.56 281 CYS A CA 1
ATOM 2175 C C . CYS A 1 281 ? 5.445 3.044 -23.251 1.00 92.56 281 CYS A C 1
ATOM 2177 O O . CYS A 1 281 ? 5.660 1.836 -23.344 1.00 92.56 281 CYS A O 1
ATOM 2179 N N . ALA A 1 282 ? 4.401 3.528 -22.579 1.00 95.06 282 ALA A N 1
ATOM 2180 C CA . ALA A 1 282 ? 3.489 2.669 -21.838 1.00 95.06 282 ALA A CA 1
ATOM 2181 C C . ALA A 1 282 ? 2.739 1.658 -22.727 1.00 95.06 282 ALA A C 1
ATOM 2183 O O . ALA A 1 282 ? 2.427 0.557 -22.277 1.00 95.06 282 ALA A O 1
ATOM 2184 N N . LYS A 1 283 ? 2.471 1.991 -24.001 1.00 94.19 283 LYS A N 1
ATOM 2185 C CA . LYS A 1 283 ? 1.837 1.062 -24.953 1.00 94.19 283 LYS A CA 1
ATOM 2186 C C . LYS A 1 283 ? 2.808 0.010 -25.464 1.00 94.19 283 LYS A C 1
ATOM 2188 O O . LYS A 1 283 ? 2.446 -1.157 -25.506 1.00 94.19 283 LYS A O 1
ATOM 2193 N N . VAL A 1 284 ? 4.018 0.409 -25.852 1.00 91.38 284 VAL A N 1
ATOM 2194 C CA . VAL A 1 284 ? 5.006 -0.528 -26.418 1.00 91.38 284 VAL A CA 1
ATOM 2195 C C . VAL A 1 284 ? 5.604 -1.458 -25.365 1.00 91.38 284 VAL A C 1
ATOM 2197 O O . VAL A 1 284 ? 5.965 -2.580 -25.688 1.00 91.38 284 VAL A O 1
ATOM 2200 N N . HIS A 1 285 ? 5.680 -1.013 -24.110 1.00 92.19 285 HIS A N 1
ATOM 2201 C CA . HIS A 1 285 ? 6.172 -1.815 -22.990 1.00 92.19 285 HIS A CA 1
ATOM 2202 C C . HIS A 1 285 ? 5.062 -2.531 -22.208 1.00 92.19 285 HIS A C 1
ATOM 2204 O O . HIS A 1 285 ? 5.361 -3.207 -21.227 1.00 92.19 285 HIS A O 1
ATOM 2210 N N . ARG A 1 286 ? 3.797 -2.363 -22.620 1.00 94.75 286 ARG A N 1
ATOM 2211 C CA . ARG A 1 286 ? 2.601 -2.941 -21.987 1.00 94.75 286 ARG A CA 1
ATOM 2212 C C . ARG A 1 286 ? 2.610 -2.879 -20.455 1.00 94.75 286 ARG A C 1
ATOM 2214 O O . ARG A 1 286 ? 2.313 -3.843 -19.765 1.00 94.75 286 ARG A O 1
ATOM 2221 N N . GLY A 1 287 ? 2.925 -1.697 -19.931 1.00 95.25 287 GLY A N 1
ATOM 2222 C CA . GLY A 1 287 ? 2.941 -1.412 -18.498 1.00 95.25 287 GLY A CA 1
ATOM 2223 C C . GLY A 1 287 ? 3.097 0.080 -18.231 1.00 95.25 287 GLY A C 1
ATOM 2224 O O . GLY A 1 287 ? 3.454 0.843 -19.132 1.00 95.25 287 GLY A O 1
ATOM 2225 N N . ALA A 1 288 ? 2.838 0.521 -17.004 1.00 97.38 288 ALA A N 1
ATOM 2226 C CA . ALA A 1 288 ? 3.053 1.914 -16.619 1.00 97.38 288 ALA A CA 1
ATOM 2227 C C . ALA A 1 288 ? 4.346 2.102 -15.831 1.00 97.38 288 ALA A C 1
ATOM 2229 O O . ALA A 1 288 ? 4.680 1.277 -14.978 1.00 97.38 288 ALA A O 1
ATOM 2230 N N . TRP A 1 289 ? 5.054 3.199 -16.099 1.00 96.44 289 TRP A N 1
ATOM 2231 C CA . TRP A 1 289 ? 6.341 3.490 -15.472 1.00 96.44 289 TRP A CA 1
ATOM 2232 C C . TRP A 1 289 ? 6.719 4.972 -15.575 1.00 96.44 289 TRP A C 1
ATOM 2234 O O . TRP A 1 289 ? 6.076 5.751 -16.284 1.00 96.44 289 TRP A O 1
ATOM 2244 N N . TRP A 1 290 ? 7.806 5.343 -14.897 1.00 95.75 290 TRP A N 1
ATOM 2245 C CA . TRP A 1 290 ? 8.541 6.592 -15.116 1.00 95.75 290 TRP A CA 1
ATOM 2246 C C . TRP A 1 290 ? 9.508 6.414 -16.291 1.00 95.75 290 TRP A C 1
ATOM 2248 O O . TRP A 1 290 ? 10.697 6.138 -16.110 1.00 95.75 290 TRP A O 1
ATOM 2258 N N . TYR A 1 291 ? 8.956 6.475 -17.502 1.00 93.19 291 TYR A N 1
ATOM 2259 C CA . TYR A 1 291 ? 9.702 6.308 -18.749 1.00 93.19 291 TYR A CA 1
ATOM 2260 C C . TYR A 1 291 ? 10.575 7.528 -19.058 1.00 93.19 291 TYR A C 1
ATOM 2262 O O . TYR A 1 291 ? 10.166 8.665 -18.831 1.00 93.19 291 TYR A O 1
ATOM 2270 N N . ALA A 1 292 ? 11.759 7.271 -19.614 1.00 86.81 292 ALA A N 1
ATOM 2271 C CA . ALA A 1 292 ? 12.750 8.268 -19.986 1.00 86.81 292 ALA A CA 1
ATOM 2272 C C . ALA A 1 292 ? 12.784 8.487 -21.503 1.00 86.81 292 ALA A C 1
ATOM 2274 O O . ALA A 1 292 ? 12.824 7.534 -22.284 1.00 86.81 292 ALA A O 1
ATOM 2275 N N . ASN A 1 293 ? 12.862 9.741 -21.945 1.00 84.06 293 ASN A N 1
ATOM 2276 C CA . ASN A 1 293 ? 12.923 10.063 -23.375 1.00 84.06 293 ASN A CA 1
ATOM 2277 C C . ASN A 1 293 ? 14.347 10.076 -23.960 1.00 84.06 293 ASN A C 1
ATOM 2279 O O . ASN A 1 293 ? 14.492 10.102 -25.184 1.00 84.06 293 ASN A O 1
ATOM 2283 N N . ASP A 1 294 ? 15.392 9.983 -23.133 1.00 80.25 294 ASP A N 1
ATOM 2284 C CA . ASP A 1 294 ? 16.804 10.035 -23.559 1.00 80.25 294 ASP A CA 1
ATOM 2285 C C . ASP A 1 294 ? 17.195 8.972 -24.609 1.00 80.25 294 ASP A C 1
ATOM 2287 O O . ASP A 1 294 ? 18.160 9.135 -25.370 1.00 80.25 294 ASP A O 1
ATOM 2291 N N . TRP A 1 295 ? 16.457 7.860 -24.655 1.00 75.94 295 TRP A N 1
ATOM 2292 C CA . TRP A 1 295 ? 16.755 6.698 -25.499 1.00 75.94 295 TRP A CA 1
ATOM 2293 C C . TRP A 1 295 ? 15.773 6.504 -26.655 1.00 75.94 295 TRP A C 1
ATOM 2295 O O . TRP A 1 295 ? 16.085 5.787 -27.607 1.00 75.94 295 TRP A O 1
ATOM 2305 N N . CYS A 1 296 ? 14.652 7.224 -26.639 1.00 76.25 296 CYS A N 1
ATOM 2306 C CA . CYS A 1 296 ? 13.615 7.160 -27.661 1.00 76.25 296 CYS A CA 1
ATOM 2307 C C . CYS A 1 296 ? 14.099 7.340 -29.111 1.00 76.25 296 CYS A C 1
ATOM 2309 O O . CYS A 1 296 ? 13.661 6.582 -29.973 1.00 76.25 296 CYS A O 1
ATOM 2311 N N . PRO A 1 297 ? 14.996 8.291 -29.441 1.00 69.19 297 PRO A N 1
ATOM 2312 C CA . PRO A 1 297 ? 15.398 8.501 -30.832 1.00 69.19 297 PRO A CA 1
ATOM 2313 C C . PRO A 1 297 ? 16.473 7.517 -31.330 1.00 69.19 297 PRO A C 1
ATOM 2315 O O . PRO A 1 297 ? 16.900 7.624 -32.481 1.00 69.19 297 PRO A O 1
ATOM 2318 N N . LYS A 1 298 ? 16.968 6.593 -30.493 1.00 76.50 298 LYS A N 1
ATOM 2319 C CA . LYS A 1 298 ? 18.134 5.758 -30.821 1.00 76.50 298 LYS A CA 1
ATOM 2320 C C . LYS A 1 298 ? 17.711 4.408 -31.401 1.00 76.50 298 LYS A C 1
ATOM 2322 O O . LYS A 1 298 ? 16.916 3.690 -30.806 1.00 76.50 298 LYS A O 1
ATOM 2327 N N . CYS A 1 299 ? 18.313 4.029 -32.529 1.00 80.38 299 CYS A N 1
ATOM 2328 C CA . CYS A 1 299 ? 18.247 2.658 -33.029 1.00 80.38 299 CYS A CA 1
ATOM 2329 C C . CYS A 1 299 ? 19.297 1.803 -32.327 1.00 80.38 299 CYS A C 1
ATOM 2331 O O . CYS A 1 299 ? 20.498 2.009 -32.509 1.00 80.38 299 CYS A O 1
ATOM 2333 N N . LEU A 1 300 ? 18.828 0.847 -31.536 1.00 79.44 300 LEU A N 1
ATOM 2334 C CA . LEU A 1 300 ? 19.654 -0.052 -30.746 1.00 79.44 300 LEU A CA 1
ATOM 2335 C C . LEU A 1 300 ? 19.611 -1.475 -31.305 1.00 79.44 300 LEU A C 1
ATOM 2337 O O . LEU A 1 300 ? 18.690 -1.872 -32.032 1.00 79.44 300 LEU A O 1
ATOM 2341 N N . ASN A 1 301 ? 20.634 -2.249 -30.939 1.00 74.44 301 ASN A N 1
ATOM 2342 C CA . ASN A 1 301 ? 20.634 -3.691 -31.144 1.00 74.44 301 ASN A CA 1
ATOM 2343 C C . ASN A 1 301 ? 19.518 -4.337 -30.321 1.00 74.44 301 ASN A C 1
ATOM 2345 O O . ASN A 1 301 ? 19.080 -3.805 -29.306 1.00 74.44 301 ASN A O 1
ATOM 2349 N N . ARG A 1 302 ? 19.045 -5.496 -30.777 1.00 71.25 302 ARG A N 1
ATOM 2350 C CA . ARG A 1 302 ? 17.902 -6.171 -30.167 1.00 71.25 302 ARG A CA 1
ATOM 2351 C C . ARG A 1 302 ? 18.274 -6.775 -28.806 1.00 71.25 302 ARG A C 1
ATOM 2353 O O . ARG A 1 302 ? 18.933 -7.810 -28.770 1.00 71.25 302 ARG A O 1
ATOM 2360 N N . HIS A 1 303 ? 17.754 -6.198 -27.727 1.00 81.75 303 HIS A N 1
ATOM 2361 C CA . HIS A 1 303 ? 17.644 -6.824 -26.407 1.00 81.75 303 HIS A CA 1
ATOM 2362 C C . HIS A 1 303 ? 16.182 -6.944 -25.966 1.00 81.75 303 HIS A C 1
ATOM 2364 O O . HIS A 1 303 ? 15.271 -6.438 -26.621 1.00 81.75 303 HIS A O 1
ATOM 2370 N N . CYS A 1 304 ? 15.944 -7.659 -24.862 1.00 84.12 304 CYS A N 1
ATOM 2371 C CA . CYS A 1 304 ? 14.592 -7.922 -24.365 1.00 84.12 304 CYS A CA 1
ATOM 2372 C C . CYS A 1 304 ? 13.833 -6.644 -24.001 1.00 84.12 304 CYS A C 1
ATOM 2374 O O . CYS A 1 3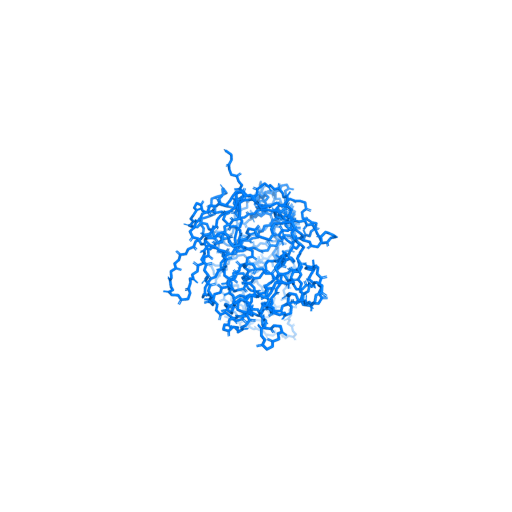04 ? 12.647 -6.566 -24.272 1.00 84.12 304 CYS A O 1
ATOM 2376 N N . HIS A 1 305 ? 14.527 -5.636 -23.470 1.00 84.81 305 HIS A N 1
ATOM 2377 C CA . HIS A 1 305 ? 13.962 -4.346 -23.082 1.00 84.81 305 HIS A CA 1
ATOM 2378 C C . HIS A 1 305 ? 13.781 -3.389 -24.270 1.00 84.81 305 HIS A C 1
ATOM 2380 O O . HIS A 1 305 ? 13.372 -2.246 -24.079 1.00 84.81 305 HIS A O 1
ATOM 2386 N N . ASN A 1 306 ? 14.097 -3.819 -25.499 1.00 87.44 306 ASN A N 1
ATOM 2387 C CA . ASN A 1 306 ? 13.878 -3.018 -26.695 1.00 87.44 306 ASN A CA 1
ATOM 2388 C C . ASN A 1 306 ? 12.608 -3.449 -27.422 1.00 87.44 306 ASN A C 1
ATOM 2390 O O . ASN A 1 306 ? 12.403 -4.635 -27.697 1.00 87.44 306 ASN A O 1
ATOM 2394 N N . PHE A 1 307 ? 11.811 -2.468 -27.834 1.00 85.94 307 PHE A N 1
ATOM 2395 C CA . PHE A 1 307 ? 10.672 -2.695 -28.715 1.00 85.94 307 PHE A CA 1
ATOM 2396 C C . PHE A 1 307 ? 11.062 -2.468 -30.168 1.00 85.94 307 PHE A C 1
ATOM 2398 O O . PHE A 1 307 ? 11.891 -1.619 -30.501 1.00 85.94 307 PHE A O 1
ATOM 2405 N N . ARG A 1 308 ? 10.466 -3.248 -31.069 1.00 83.06 308 ARG A N 1
ATOM 2406 C CA . ARG A 1 308 ? 10.747 -3.136 -32.499 1.00 83.06 308 ARG A CA 1
ATOM 2407 C C . ARG A 1 308 ? 9.888 -2.029 -33.099 1.00 83.06 308 ARG A C 1
ATOM 2409 O O . ARG A 1 308 ? 8.690 -2.214 -33.277 1.00 83.06 308 ARG A O 1
ATOM 2416 N N . TYR A 1 309 ? 10.511 -0.909 -33.453 1.00 75.75 309 TYR A N 1
ATOM 2417 C CA . TYR A 1 309 ? 9.821 0.197 -34.118 1.00 75.75 309 TYR A CA 1
ATOM 2418 C C . TYR A 1 309 ? 9.672 -0.040 -35.631 1.00 75.75 309 TYR A C 1
ATOM 2420 O O . TYR A 1 309 ? 8.644 0.286 -36.215 1.00 75.75 309 TYR A O 1
ATOM 2428 N N . ASN A 1 310 ? 10.675 -0.641 -36.285 1.00 77.94 310 ASN A N 1
ATOM 2429 C CA . ASN A 1 310 ? 10.588 -1.041 -37.695 1.00 77.94 310 ASN A CA 1
ATOM 2430 C C . ASN A 1 310 ? 11.461 -2.273 -38.005 1.00 77.94 310 ASN A C 1
ATOM 2432 O O . ASN A 1 310 ? 12.036 -2.902 -37.115 1.00 77.94 310 ASN A O 1
ATOM 2436 N N . SER A 1 311 ? 11.563 -2.657 -39.282 1.00 77.19 311 SER A N 1
ATOM 2437 C CA . SER A 1 311 ? 12.292 -3.862 -39.694 1.00 77.19 311 SER A CA 1
ATOM 2438 C C . SER A 1 311 ? 13.769 -3.875 -39.286 1.00 77.19 311 SER A C 1
ATOM 2440 O O . SER A 1 311 ? 14.314 -4.963 -39.113 1.00 77.19 311 SER A O 1
ATOM 2442 N N . THR A 1 312 ? 14.400 -2.717 -39.098 1.00 78.44 312 THR A N 1
ATOM 2443 C CA . THR A 1 312 ? 15.848 -2.581 -38.868 1.00 78.44 312 THR A CA 1
ATOM 2444 C C . THR A 1 312 ? 16.213 -1.867 -37.565 1.00 78.44 312 THR A C 1
ATOM 2446 O O . THR A 1 312 ? 17.392 -1.786 -37.245 1.00 78.44 312 THR A O 1
ATOM 2449 N N . CYS A 1 313 ? 15.239 -1.340 -36.819 1.00 81.50 313 CYS A N 1
ATOM 2450 C CA . CYS A 1 313 ? 15.476 -0.484 -35.658 1.00 81.50 313 CYS A CA 1
ATOM 2451 C C . CYS A 1 313 ? 14.650 -0.936 -34.447 1.00 81.50 313 CYS A C 1
ATOM 2453 O O . CYS A 1 313 ? 13.427 -1.099 -34.546 1.00 81.50 313 CYS A O 1
ATOM 2455 N N . SER A 1 314 ? 15.330 -1.095 -33.308 1.00 83.94 314 SER A N 1
ATOM 2456 C CA . SER A 1 314 ? 14.706 -1.317 -32.000 1.00 83.94 314 SER A CA 1
ATOM 2457 C C . SER A 1 314 ? 14.932 -0.090 -31.115 1.00 83.94 314 SER A C 1
ATOM 2459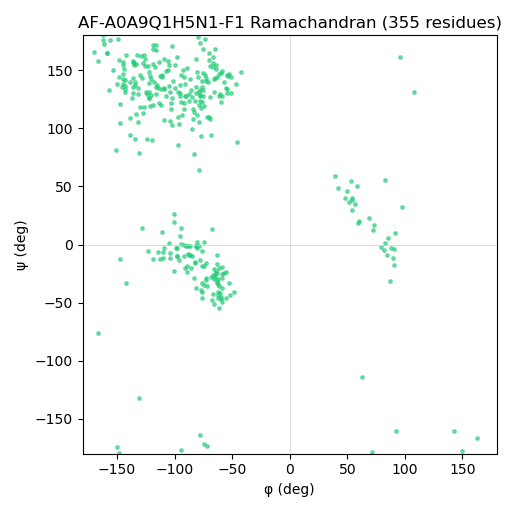 O O . SER A 1 314 ? 16.046 0.427 -31.081 1.00 83.94 314 SER A O 1
ATOM 2461 N N . GLY A 1 315 ? 13.882 0.383 -30.446 1.00 83.12 315 GLY A N 1
ATOM 2462 C CA . GLY A 1 315 ? 13.912 1.535 -29.544 1.00 83.12 315 GLY A CA 1
ATOM 2463 C C . GLY A 1 315 ? 13.930 1.120 -28.074 1.00 83.12 315 GLY A C 1
ATOM 2464 O O . GLY A 1 315 ? 13.752 -0.053 -27.741 1.00 83.12 315 GLY A O 1
ATOM 2465 N N . GLN A 1 316 ? 14.149 2.087 -27.186 1.00 83.62 316 GLN A N 1
ATOM 2466 C CA . GLN A 1 316 ? 14.122 1.904 -25.736 1.00 83.62 316 GLN A CA 1
ATOM 2467 C C . GLN A 1 316 ? 13.517 3.141 -25.079 1.00 83.62 316 GLN A C 1
ATOM 2469 O O . GLN A 1 316 ? 13.950 4.252 -25.369 1.00 83.62 316 GLN A O 1
ATOM 2474 N N . CYS A 1 317 ? 12.553 2.946 -24.181 1.00 84.25 317 CYS A N 1
ATOM 2475 C CA . CYS A 1 317 ? 11.979 4.034 -23.383 1.00 84.25 317 CYS A CA 1
ATOM 2476 C C . CYS A 1 317 ? 12.462 4.057 -21.932 1.00 84.25 317 CYS A C 1
ATOM 2478 O O . CYS A 1 317 ? 12.152 4.968 -21.177 1.00 84.25 317 CYS A O 1
ATOM 2480 N N . THR A 1 318 ? 13.128 3.005 -21.477 1.00 85.69 318 THR A N 1
ATOM 2481 C CA . THR A 1 318 ? 13.572 2.886 -20.089 1.00 85.69 318 THR A CA 1
ATOM 2482 C C . THR A 1 318 ? 14.577 1.751 -19.973 1.00 85.69 318 THR A C 1
ATOM 2484 O O . THR A 1 318 ? 14.640 0.861 -20.824 1.00 85.69 318 THR A O 1
ATOM 2487 N N . ALA A 1 319 ? 15.389 1.792 -18.926 1.00 84.88 319 ALA A N 1
ATOM 2488 C CA . ALA A 1 319 ? 16.297 0.714 -18.566 1.00 84.88 319 ALA A CA 1
ATOM 2489 C C . ALA A 1 319 ? 15.585 -0.349 -17.699 1.00 84.88 319 ALA A C 1
ATOM 2491 O O . ALA A 1 319 ? 15.957 -1.516 -17.700 1.00 84.88 319 ALA A O 1
ATOM 2492 N N . SER A 1 320 ? 14.470 0.002 -17.057 1.00 91.25 320 SER A N 1
ATOM 2493 C CA . SER A 1 320 ? 13.663 -0.910 -16.243 1.00 91.25 320 SER A CA 1
ATOM 2494 C C . SER A 1 320 ? 12.169 -0.742 -16.502 1.00 91.25 320 SER A C 1
ATOM 2496 O O . SER A 1 320 ? 11.684 0.371 -16.699 1.00 91.25 320 SER A O 1
ATOM 2498 N N . ASN A 1 321 ? 11.435 -1.851 -16.482 1.00 92.81 321 ASN A N 1
ATOM 2499 C CA . ASN A 1 321 ? 9.981 -1.857 -16.379 1.00 92.81 321 ASN A CA 1
ATOM 2500 C C . ASN A 1 321 ? 9.559 -3.105 -15.600 1.00 92.81 321 ASN A C 1
ATOM 2502 O O . ASN A 1 321 ? 9.563 -4.219 -16.125 1.00 92.81 321 ASN A O 1
ATOM 2506 N N . LEU A 1 322 ? 9.181 -2.909 -14.339 1.00 96.31 322 LEU A N 1
ATOM 2507 C CA . LEU A 1 322 ? 8.727 -3.992 -13.463 1.00 96.31 322 LEU A CA 1
ATOM 2508 C C . LEU A 1 322 ? 7.219 -4.274 -13.592 1.00 96.31 322 LEU A C 1
ATOM 2510 O O . LEU A 1 322 ? 6.688 -5.195 -12.972 1.00 96.31 322 LEU A O 1
ATOM 2514 N N . ASN A 1 323 ? 6.531 -3.500 -14.430 1.00 97.00 323 ASN A N 1
ATOM 2515 C CA . ASN A 1 323 ? 5.087 -3.533 -14.625 1.00 97.00 323 ASN A CA 1
ATOM 2516 C C . ASN A 1 323 ? 4.682 -4.079 -16.005 1.00 97.00 323 ASN A C 1
ATOM 2518 O O . ASN A 1 323 ? 3.521 -3.968 -16.380 1.00 97.00 323 ASN A O 1
ATOM 2522 N N . GLY A 1 324 ? 5.621 -4.660 -16.758 1.00 94.25 324 GLY A N 1
ATOM 2523 C CA . GLY A 1 324 ? 5.335 -5.331 -18.028 1.00 94.25 324 GLY A CA 1
ATOM 2524 C C . GLY A 1 324 ? 4.592 -6.663 -17.864 1.00 94.25 324 GLY A C 1
ATOM 2525 O O . GLY A 1 324 ? 4.209 -7.078 -16.761 1.00 94.25 324 GLY A O 1
ATOM 2526 N N . GLU A 1 325 ? 4.430 -7.364 -18.978 1.00 93.56 325 GLU A N 1
ATOM 2527 C CA . GLU A 1 325 ? 3.756 -8.654 -19.071 1.00 93.56 325 GLU A CA 1
ATOM 2528 C C . GLU A 1 325 ? 4.699 -9.829 -18.782 1.00 93.56 325 GLU A C 1
ATOM 2530 O O . GLU A 1 325 ? 5.862 -9.869 -19.199 1.00 93.56 325 GLU A O 1
ATOM 2535 N N . TYR A 1 326 ? 4.179 -10.854 -18.109 1.00 91.50 326 TYR A N 1
ATOM 2536 C CA . TYR A 1 326 ? 4.879 -12.131 -18.017 1.00 91.50 326 TYR A CA 1
ATOM 2537 C C . TYR A 1 326 ? 4.961 -12.787 -19.396 1.00 91.50 326 TYR A C 1
ATOM 2539 O O . TYR A 1 326 ? 3.964 -12.898 -20.104 1.00 91.50 326 TYR A O 1
ATOM 2547 N N . ASN A 1 327 ? 6.159 -13.244 -19.770 1.00 84.88 327 ASN A N 1
ATOM 2548 C CA . ASN A 1 327 ? 6.458 -13.803 -21.096 1.00 84.88 327 ASN A CA 1
ATOM 2549 C C . ASN A 1 327 ? 6.218 -12.829 -22.270 1.00 84.88 327 ASN A C 1
ATOM 2551 O O . ASN A 1 327 ? 6.094 -13.269 -23.415 1.00 84.88 327 ASN A O 1
ATOM 2555 N N . GLY A 1 328 ? 6.180 -11.518 -22.000 1.00 85.44 328 GLY A N 1
ATOM 2556 C CA . GLY A 1 328 ? 6.127 -10.486 -23.031 1.00 85.44 328 GLY A CA 1
ATOM 2557 C C . GLY A 1 328 ? 7.325 -10.561 -23.987 1.00 85.44 328 GLY A C 1
ATOM 2558 O O . GLY A 1 328 ? 8.429 -10.971 -23.625 1.00 85.44 328 GLY A O 1
ATOM 2559 N N . GLY A 1 329 ? 7.120 -10.172 -25.241 1.00 84.88 329 GLY A N 1
ATOM 2560 C CA . GLY A 1 329 ? 8.179 -10.108 -26.248 1.00 84.88 329 GLY A CA 1
ATOM 2561 C C . GLY A 1 329 ? 8.453 -8.672 -26.675 1.00 84.88 329 GLY A C 1
ATOM 2562 O O . GLY A 1 329 ? 7.575 -7.828 -26.599 1.00 84.88 329 GLY A O 1
ATOM 2563 N N . ASN A 1 330 ? 9.652 -8.400 -27.199 1.00 85.88 330 ASN A N 1
ATOM 2564 C CA . ASN A 1 330 ? 9.995 -7.104 -27.806 1.00 85.88 330 ASN A CA 1
ATOM 2565 C C . ASN A 1 330 ? 9.713 -5.895 -26.884 1.00 85.88 330 ASN A C 1
ATOM 2567 O O . ASN A 1 330 ? 9.005 -4.974 -27.279 1.00 85.88 330 ASN A O 1
ATOM 2571 N N . GLY A 1 331 ? 10.260 -5.891 -25.668 1.00 87.19 331 GLY A N 1
ATOM 2572 C CA . GLY A 1 331 ? 10.121 -4.782 -24.723 1.00 87.19 331 GLY A CA 1
ATOM 2573 C C . GLY A 1 331 ? 8.906 -4.879 -23.807 1.00 87.19 331 GLY A C 1
ATOM 2574 O O . GLY A 1 331 ? 8.846 -4.138 -22.835 1.00 87.19 331 GLY A O 1
ATOM 2575 N N . GLU A 1 3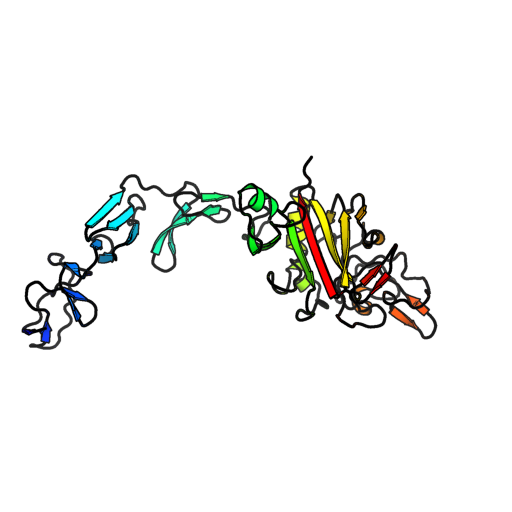32 ? 7.964 -5.783 -24.063 1.00 92.62 332 GLU A N 1
ATOM 2576 C CA . GLU A 1 332 ? 6.741 -5.906 -23.259 1.00 92.62 332 GLU A CA 1
ATOM 2577 C C . GLU A 1 332 ? 6.956 -6.632 -21.926 1.00 92.62 332 GLU A C 1
ATOM 2579 O O . GLU A 1 332 ? 6.076 -6.619 -21.074 1.00 92.62 332 GLU A O 1
ATOM 2584 N N . ASN A 1 333 ? 8.094 -7.301 -21.738 1.00 92.06 333 ASN A N 1
ATOM 2585 C CA . ASN A 1 333 ? 8.335 -8.133 -20.567 1.00 92.06 333 ASN A CA 1
ATOM 2586 C C . ASN A 1 333 ? 8.634 -7.340 -19.288 1.00 92.06 333 ASN A C 1
ATOM 2588 O O . ASN A 1 333 ? 8.949 -6.155 -19.313 1.00 92.06 333 ASN A O 1
ATOM 2592 N N . ILE A 1 334 ? 8.616 -8.040 -18.154 1.00 94.94 334 ILE A N 1
ATOM 2593 C CA . ILE A 1 334 ? 9.178 -7.545 -16.894 1.00 94.94 334 ILE A CA 1
ATOM 2594 C C . ILE A 1 334 ? 10.708 -7.622 -16.985 1.00 94.94 334 ILE A C 1
ATOM 2596 O O . ILE A 1 334 ? 11.271 -8.711 -17.174 1.00 94.94 334 ILE A O 1
ATOM 2600 N N . PHE A 1 335 ? 11.390 -6.482 -16.874 1.00 93.56 335 PHE A N 1
ATOM 2601 C CA . PHE A 1 335 ? 12.848 -6.417 -16.983 1.00 93.56 335 PHE A CA 1
ATOM 2602 C C . PHE A 1 335 ? 13.486 -5.379 -16.061 1.00 93.56 335 PHE A C 1
ATOM 2604 O O . PHE A 1 335 ? 12.897 -4.354 -15.710 1.00 93.56 335 PHE A O 1
ATOM 2611 N N . TRP A 1 336 ? 14.749 -5.643 -15.740 1.00 93.12 336 TRP A N 1
ATOM 2612 C CA . TRP A 1 336 ? 15.641 -4.743 -15.027 1.00 93.12 336 TRP A CA 1
ATOM 2613 C C . TRP A 1 336 ? 16.973 -4.709 -15.755 1.00 93.12 336 TRP A C 1
ATOM 2615 O O . TRP A 1 336 ? 17.666 -5.727 -15.827 1.00 93.12 336 TRP A O 1
ATOM 2625 N N . ALA A 1 337 ? 17.307 -3.568 -16.346 1.00 82.69 337 ALA A N 1
ATOM 2626 C CA . ALA A 1 337 ? 18.543 -3.409 -17.084 1.00 82.69 337 ALA A CA 1
ATOM 2627 C C . ALA A 1 337 ? 19.253 -2.101 -16.724 1.00 82.69 337 ALA A C 1
ATOM 2629 O O . ALA A 1 337 ? 18.616 -1.061 -16.618 1.00 82.69 337 ALA A O 1
ATOM 2630 N N . ASN A 1 338 ? 20.572 -2.168 -16.547 1.00 78.44 338 ASN A N 1
ATOM 2631 C CA . ASN A 1 338 ? 21.522 -1.060 -16.693 1.00 78.44 338 ASN A CA 1
ATOM 2632 C C . ASN A 1 338 ? 22.937 -1.668 -16.730 1.00 78.44 338 ASN A C 1
ATOM 2634 O O . ASN A 1 338 ? 23.462 -1.872 -17.823 1.00 78.44 338 ASN A O 1
ATOM 2638 N N . ASP A 1 339 ? 23.489 -2.092 -15.584 1.00 75.19 339 ASP A N 1
ATOM 2639 C CA . ASP A 1 339 ? 24.796 -2.785 -15.543 1.00 75.19 339 ASP A CA 1
ATOM 2640 C C . ASP A 1 339 ? 24.691 -4.247 -16.005 1.00 75.19 339 ASP A C 1
ATOM 2642 O O . ASP A 1 339 ? 25.591 -4.797 -16.643 1.00 75.19 339 ASP A O 1
ATOM 2646 N N . TYR A 1 340 ? 23.549 -4.866 -15.708 1.00 80.19 340 TYR A N 1
ATOM 2647 C CA . TYR A 1 340 ? 23.154 -6.193 -16.171 1.00 80.19 340 TYR A CA 1
ATOM 2648 C C . TYR A 1 340 ? 21.874 -6.078 -16.995 1.00 80.19 340 TYR A C 1
ATOM 2650 O O . TYR A 1 340 ? 21.238 -5.030 -17.014 1.00 80.19 340 TYR A O 1
ATOM 2658 N N . SER A 1 341 ? 21.485 -7.135 -17.707 1.00 85.94 341 SER A N 1
ATOM 2659 C CA . SER A 1 341 ? 20.214 -7.183 -18.441 1.00 85.94 341 SER A CA 1
ATOM 2660 C C . SER A 1 341 ? 19.409 -8.390 -17.989 1.00 85.94 341 SER A C 1
ATOM 2662 O O . SER A 1 341 ? 19.548 -9.478 -18.547 1.00 85.94 341 SER A O 1
ATOM 2664 N N . TYR A 1 342 ? 18.566 -8.195 -16.977 1.00 91.31 342 TYR A N 1
ATOM 2665 C CA . TYR A 1 342 ? 17.661 -9.226 -16.492 1.00 91.31 342 TYR A CA 1
ATOM 2666 C C . TYR A 1 342 ? 16.317 -9.119 -17.203 1.00 91.31 342 TYR A C 1
ATOM 2668 O O . TYR A 1 342 ? 15.598 -8.126 -17.086 1.00 91.31 342 TYR A O 1
ATOM 2676 N N . CYS A 1 343 ? 15.982 -10.163 -17.949 1.00 90.75 343 CYS A N 1
ATOM 2677 C CA . CYS A 1 343 ? 14.767 -10.255 -18.743 1.00 90.75 343 CYS A CA 1
ATOM 2678 C C . CYS A 1 343 ? 13.849 -11.323 -18.154 1.00 90.75 343 CYS A C 1
ATOM 2680 O O . CYS A 1 343 ? 14.339 -12.366 -17.733 1.00 90.75 343 CYS A O 1
ATOM 2682 N N . ASN A 1 344 ? 12.533 -11.107 -18.218 1.00 90.75 344 ASN A N 1
ATOM 2683 C CA . ASN A 1 344 ? 11.534 -12.094 -17.792 1.00 90.75 344 ASN A CA 1
ATOM 2684 C C . ASN A 1 344 ? 11.728 -12.472 -16.321 1.00 90.75 344 ASN A C 1
ATOM 2686 O O . ASN A 1 344 ? 11.847 -13.647 -15.973 1.00 90.75 344 ASN A O 1
ATOM 2690 N N . LEU A 1 345 ? 11.821 -11.444 -15.475 1.00 94.56 345 LEU A N 1
ATOM 2691 C CA . LEU A 1 345 ? 11.911 -11.621 -14.031 1.00 94.56 345 LEU A CA 1
ATOM 2692 C C . LEU A 1 345 ? 10.725 -12.454 -13.543 1.00 94.56 345 LEU A C 1
ATOM 2694 O O . LEU A 1 345 ? 9.590 -12.211 -13.950 1.00 94.56 345 LEU A O 1
ATOM 2698 N N . ILE A 1 346 ? 10.997 -13.431 -12.680 1.00 95.19 34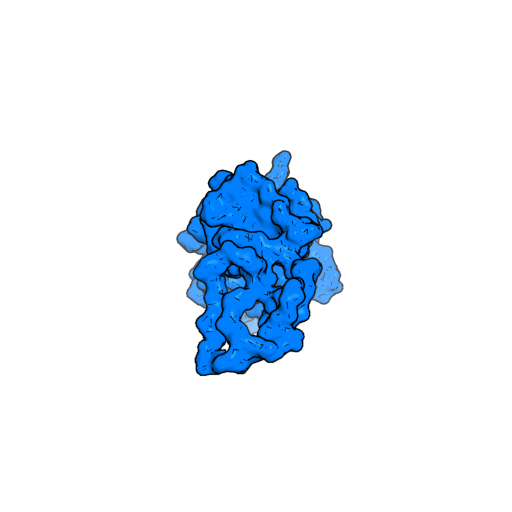6 ILE A N 1
ATOM 2699 C CA . ILE A 1 346 ? 9.949 -14.307 -12.138 1.00 95.19 346 ILE A CA 1
ATOM 2700 C C . ILE A 1 346 ? 9.347 -13.733 -10.855 1.00 95.19 346 ILE A C 1
ATOM 2702 O O . ILE A 1 346 ? 8.195 -14.013 -10.543 1.00 95.19 346 ILE A O 1
ATOM 2706 N N . PHE A 1 347 ? 10.097 -12.878 -10.156 1.00 97.38 347 PHE A N 1
ATOM 2707 C CA . PHE A 1 347 ? 9.629 -12.148 -8.985 1.00 97.38 347 PHE A CA 1
ATOM 2708 C C . PHE A 1 347 ? 10.211 -10.740 -8.958 1.00 97.38 347 PHE A C 1
ATOM 2710 O O . PHE A 1 347 ? 11.398 -10.544 -9.247 1.00 97.38 347 PHE A O 1
ATOM 2717 N N . THR A 1 348 ? 9.396 -9.777 -8.538 1.00 97.81 348 THR A N 1
ATOM 2718 C CA . THR A 1 348 ? 9.892 -8.480 -8.089 1.00 97.81 348 THR A CA 1
ATOM 2719 C C . THR A 1 348 ? 8.996 -7.891 -7.006 1.00 97.81 348 THR A C 1
ATOM 2721 O O . THR A 1 348 ? 7.780 -8.063 -7.036 1.00 97.81 348 THR A O 1
ATOM 2724 N N . GLU A 1 349 ? 9.600 -7.210 -6.038 1.00 98.44 349 GLU A N 1
ATOM 2725 C CA . GLU A 1 349 ? 8.895 -6.500 -4.975 1.00 98.44 349 GLU A CA 1
ATOM 2726 C C . GLU A 1 349 ? 9.554 -5.142 -4.751 1.00 98.44 349 GLU A C 1
ATOM 2728 O O . GLU A 1 349 ? 10.760 -5.067 -4.506 1.00 98.44 349 GLU A O 1
ATOM 2733 N N . MET A 1 350 ? 8.761 -4.073 -4.808 1.00 98.62 350 MET A N 1
ATOM 2734 C CA . MET A 1 350 ? 9.209 -2.724 -4.473 1.00 98.62 350 MET A CA 1
ATOM 2735 C C . MET A 1 350 ? 8.609 -2.296 -3.138 1.00 98.62 350 MET A C 1
ATOM 2737 O O . MET A 1 350 ? 7.389 -2.343 -2.935 1.00 98.62 350 MET A O 1
ATOM 2741 N N . LYS A 1 351 ? 9.468 -1.844 -2.226 1.00 98.69 351 LYS A N 1
ATOM 2742 C CA . LYS A 1 351 ? 9.078 -1.470 -0.868 1.00 98.69 351 LYS A CA 1
ATOM 2743 C C . LYS A 1 351 ? 9.851 -0.276 -0.346 1.00 98.69 351 LYS A C 1
ATOM 2745 O O . LYS A 1 351 ? 10.988 -0.039 -0.739 1.00 98.69 351 LYS A O 1
ATOM 2750 N N . ILE A 1 352 ? 9.214 0.479 0.537 1.00 98.44 352 ILE A N 1
ATOM 2751 C CA . ILE A 1 352 ? 9.772 1.689 1.133 1.00 98.44 352 ILE A CA 1
ATOM 2752 C C . ILE A 1 352 ? 9.821 1.586 2.653 1.00 98.44 352 ILE A C 1
ATOM 2754 O O . ILE A 1 352 ? 8.958 0.959 3.270 1.00 98.44 352 ILE A O 1
ATOM 2758 N N . ARG A 1 353 ? 10.820 2.226 3.256 1.00 97.00 353 ARG A N 1
ATOM 2759 C CA . ARG A 1 353 ? 10.952 2.366 4.710 1.00 97.00 353 ARG A CA 1
ATOM 2760 C C . ARG A 1 353 ? 11.551 3.732 5.054 1.00 97.00 353 ARG A C 1
ATOM 2762 O O . ARG A 1 353 ? 12.423 4.177 4.304 1.00 97.00 353 ARG A O 1
ATOM 2769 N N . PRO A 1 354 ? 11.116 4.405 6.135 1.00 96.00 354 PRO A N 1
ATOM 2770 C CA . PRO A 1 354 ? 11.745 5.637 6.588 1.00 96.00 354 PRO A CA 1
ATOM 2771 C C . PRO A 1 354 ? 13.254 5.474 6.812 1.00 96.00 354 PRO A C 1
ATOM 2773 O O . PRO A 1 354 ? 13.732 4.412 7.212 1.00 96.00 354 PRO A O 1
ATOM 2776 N N . PHE A 1 355 ? 14.002 6.536 6.532 1.00 82.75 355 PHE A N 1
ATOM 2777 C CA . PHE A 1 355 ? 15.434 6.623 6.794 1.00 82.75 355 PHE A CA 1
ATOM 2778 C C . PHE A 1 355 ? 15.687 6.830 8.298 1.00 82.75 355 PHE A C 1
ATOM 2780 O O . PHE A 1 355 ? 15.132 7.759 8.887 1.00 82.75 355 PHE A O 1
ATOM 2787 N N . GLU A 1 356 ? 16.539 6.003 8.904 1.00 63.56 356 GLU A N 1
ATOM 2788 C CA . GLU A 1 356 ? 17.073 6.227 10.255 1.00 63.56 356 GLU A CA 1
ATOM 2789 C C . GLU A 1 356 ? 18.378 7.029 10.149 1.00 63.56 356 GLU A C 1
ATOM 2791 O O . GLU A 1 356 ? 19.264 6.668 9.371 1.00 63.56 356 GLU A O 1
ATOM 2796 N N . HIS A 1 357 ? 18.475 8.138 10.887 1.00 51.12 357 HIS A N 1
ATOM 2797 C CA . HIS A 1 357 ? 19.691 8.954 10.983 1.00 51.12 357 HIS A CA 1
ATOM 2798 C C . HIS A 1 357 ? 20.649 8.443 12.052 1.00 51.12 357 HIS A C 1
ATOM 2800 O O . HIS A 1 357 ? 20.163 8.134 13.163 1.00 51.12 357 HIS A O 1
#

Radius of gyration: 30.76 Å; Cα contacts (8 Å, |Δi|>4): 889; chains: 1; bounding box: 81×48×79 Å

Sequence (357 aa):
MVFGHCECQPTCNIPQNTTRCISSCDATESCICADGFLIKGNDCVSPNECGCYAPELYTEILNGDSFVNFKCSEKCTCNDDQLHCNSNFECSPNATCKIENGVRNCYCNEGYQGNGEICSPLPTDCYDAYEAGHGDNGVYTILPSGWPGSPFKVSCVMSTNGGGWTVFQRRTDGVTDFYQNWTSYRYGFGSLEGEFWLGNEHLHYLTNQKNYTLRIDIVTSEGSSVYDEYLYFRISNESNKFRIDNIGTHNGTAGNGMYNSGGYLFSTYDQDNDGCGNHQCAKVHRGAWWYANDWCPKCLNRHCHNFRYNSTCSGQCTASNLNGEYNGGNGENIFWANDYSYCNLIFTEMKIRPFEH

Nearest PDB structures (foldseek):
  2jhk-assembly1_F  TM=9.225E-01  e=7.852E-23  Homo sapiens
  2jhm-assembly1_F  TM=9.236E-01  e=2.398E-22  Homo sapiens
  2j61-assembly1_A  TM=9.269E-01  e=5.541E-22  Homo sapiens
  2j3o-assembly1_C  TM=9.170E-01  e=2.238E-21  Homo sapiens
  2j5z-assembly1_A  TM=8.882E-01  e=1.601E-21  Homo sapiens

Mean predicted aligned error: 8.67 Å

Foldseek 3Di:
DDKAADDQAAALLGHDDDPDGPPDDPDGIDDGADPQWHDDPNDTHHNQVFAEHDPQVSGTAHAQGKAAHPVQQKIWHTHSRDTDIDNNGDFDPQWDQDDDPNGTDTDGHFQWDDRRNDTDGFAQALQSVLVVVPQDWDKGWHNHPPPPDGIDIFTFARHPPNGSKTWFFKFAAQPDAQLDDPVCQQCKDDDRVHGIGRHLVSQQSSQPRFFKKKKKWFQFPVRDIWIKIWRGWHFDDVVQQRQTQDTHDMDIDLACFCPQLHRAHKDHPHRARLPQPPDRLNVQQSHIGRWHNPFNVDFDDDDFLWADPDPRGTTHRGQADQSAGQVDGGNRFGWGGDPDTGTRINIMIMIMDHDDD

InterPro domains:
  IPR000742 EGF-like domain [PS01186] (106-119)
  IPR000742 EGF-like domain [PS50026] (81-120)
  IPR002181 Fibrinogen, alpha/beta/gamma chain, C-terminal globular domain [PF00147] (123-354)
  IPR002181 Fibrinogen, alpha/beta/gamma chain, C-terminal globular domain [PS51406] (117-356)
  IPR002181 Fibrinogen, alpha/beta/gamma chain, C-terminal globular domain [SM00186] (121-355)
  IPR002181 Fibrinogen, alpha/beta/gamma chain, C-terminal globular domain [cd00087] (121-355)
  IPR014716 Fibrinogen, alpha/beta/gamma chain, C-terminal globular, subdomain 1 [G3DSA:3.90.215.10] (118-356)
  IPR025615 TILa domain [PF12714] (62-106)
  IPR036056 Fibrinogen-like, C-terminal [SSF56496] (118-355)
  IPR050373 Fibrinogen C-terminal domain-containing protein [PTHR19143] (92-354)